Protein 4K8Y (pdb70)

Structure (mmCIF, N/CA/C/O backbone):
data_4K8Y
#
_entry.id   4K8Y
#
_cell.length_a   31.927
_cell.length_b   75.747
_cell.length_c   39.743
_cell.angle_alpha   90.00
_cell.angle_beta   95.73
_cell.angle_gamma   90.00
#
_symmetry.space_group_name_H-M   'P 1 21 1'
#
loop_
_entity.id
_entity.type
_entity.pdbx_description
1 polymer Kallikrein-4
2 polymer 'Trypsin inhibitor 1'
3 water water
#
loop_
_atom_site.group_PDB
_atom_site.id
_atom_site.type_symbol
_atom_site.label_atom_id
_atom_site.label_alt_id
_atom_site.label_comp_id
_atom_site.label_asym_id
_atom_site.label_entity_id
_atom_site.label_seq_id
_atom_site.pdbx_PDB_ins_code
_atom_site.Cartn_x
_atom_site.Cartn_y
_atom_site.Cartn_z
_atom_site.occupancy
_atom_site.B_iso_or_equiv
_atom_site.auth_seq_id
_atom_site.auth_comp_id
_atom_site.auth_asym_id
_atom_site.auth_atom_id
_atom_site.pdbx_PDB_model_num
ATOM 1 N N . ILE A 1 1 ? 9.343 -14.409 0.432 1.00 5.45 16 ILE A N 1
ATOM 2 C CA . ILE A 1 1 ? 8.108 -15.178 0.338 1.00 6.40 16 ILE A CA 1
ATOM 3 C C . ILE A 1 1 ? 7.712 -15.327 -1.125 1.00 6.69 16 ILE A C 1
ATOM 4 O O . ILE A 1 1 ? 7.485 -14.325 -1.809 1.00 7.10 16 ILE A O 1
ATOM 9 N N . ILE A 1 2 ? 7.666 -16.576 -1.591 1.00 6.59 17 ILE A N 1
ATOM 10 C CA . ILE A 1 2 ? 7.327 -16.921 -2.963 1.00 7.17 17 ILE A CA 1
ATOM 11 C C . ILE A 1 2 ? 5.820 -17.115 -3.106 1.00 7.67 17 ILE A C 1
ATOM 12 O O . ILE A 1 2 ? 5.228 -17.953 -2.420 1.00 7.75 17 ILE A O 1
ATOM 17 N N . ASN A 1 3 ? 5.222 -16.357 -4.022 1.00 7.94 18 ASN A N 1
ATOM 18 C CA . ASN A 1 3 ? 3.801 -16.463 -4.357 1.00 8.21 18 ASN A CA 1
ATOM 19 C C . ASN A 1 3 ? 2.853 -16.131 -3.217 1.00 8.89 18 ASN A C 1
ATOM 20 O O . ASN A 1 3 ? 1.766 -16.695 -3.104 1.00 10.02 18 ASN A O 1
ATOM 25 N N . GLY A 1 4 ? 3.269 -15.176 -2.395 1.00 8.85 19 GLY A N 1
ATOM 26 C CA . GLY A 1 4 ? 2.388 -14.611 -1.398 1.00 8.72 19 GLY A CA 1
ATOM 27 C C . GLY A 1 4 ? 1.841 -13.272 -1.852 1.00 9.08 19 GLY A C 1
ATOM 28 O O . GLY A 1 4 ? 1.781 -12.974 -3.050 1.00 9.40 19 GLY A O 1
ATOM 29 N N A GLU A 1 5 ? 1.418 -12.471 -0.879 0.43 8.87 20 GLU A N 1
ATOM 30 N N B GLU A 1 5 ? 1.444 -12.454 -0.886 0.57 8.37 20 GLU A N 1
ATOM 31 C CA A GLU A 1 5 ? 0.867 -11.143 -1.120 0.43 9.26 20 GLU A CA 1
ATOM 32 C CA B GLU A 1 5 ? 0.940 -11.118 -1.164 0.57 9.27 20 GLU A CA 1
ATOM 33 C C A GLU A 1 5 ? 1.316 -10.243 0.024 0.43 9.09 20 GLU A C 1
ATOM 34 C C B GLU A 1 5 ? 1.244 -10.252 0.046 0.57 8.60 20 GLU A C 1
ATOM 35 O O A GLU A 1 5 ? 1.886 -10.719 1.006 0.43 8.88 20 GLU A O 1
ATOM 36 O O B GLU A 1 5 ? 1.641 -10.764 1.097 0.57 6.88 20 GLU A O 1
ATOM 47 N N . ASP A 1 6 ? 1.061 -8.945 -0.096 1.00 9.12 21 ASP A N 1
ATOM 48 C CA . ASP A 1 6 ? 1.283 -8.033 1.017 1.00 9.28 21 ASP A CA 1
ATOM 49 C C . ASP A 1 6 ? 0.477 -8.506 2.220 1.00 9.21 21 ASP A C 1
ATOM 50 O O . ASP A 1 6 ? -0.714 -8.778 2.098 1.00 9.95 21 ASP A O 1
ATOM 55 N N . CYS A 1 7 ? 1.113 -8.594 3.382 1.00 8.82 22 CYS A N 1
ATOM 56 C CA . CYS A 1 7 ? 0.356 -8.779 4.611 1.00 8.44 22 CYS A CA 1
ATOM 57 C C . CYS A 1 7 ? -0.511 -7.555 4.839 1.00 8.49 22 CYS A C 1
ATOM 58 O O . CYS A 1 7 ? -0.115 -6.448 4.489 1.00 9.48 22 CYS A O 1
ATOM 61 N N . SER A 1 8 ? -1.676 -7.743 5.451 1.00 9.14 23 SER A N 1
ATOM 62 C CA . SER A 1 8 ? -2.431 -6.610 5.970 1.00 9.53 23 SER A CA 1
ATOM 63 C C . SER A 1 8 ? -1.506 -5.874 6.934 1.00 9.18 23 SER A C 1
ATOM 64 O O . SER A 1 8 ? -0.888 -6.501 7.781 1.00 9.08 23 SER A O 1
ATOM 67 N N . PRO A 1 9 ? -1.377 -4.546 6.793 1.00 9.26 24 PRO A N 1
ATOM 68 C CA . PRO A 1 9 ? -0.382 -3.830 7.603 1.00 9.48 24 PRO A CA 1
ATOM 69 C C . PRO A 1 9 ? -0.559 -4.047 9.102 1.00 9.48 24 PRO A C 1
ATOM 70 O O . PRO A 1 9 ? -1.666 -3.907 9.625 1.00 10.11 24 PRO A O 1
ATOM 74 N N . HIS A 1 10 ? 0.538 -4.409 9.764 1.00 9.45 25 HIS A N 1
ATOM 75 C CA . HIS A 1 10 ? 0.567 -4.607 11.209 1.00 9.38 25 HIS A CA 1
ATOM 76 C C . HIS A 1 10 ? -0.289 -5.783 11.707 1.00 9.03 25 HIS A C 1
ATOM 77 O O . HIS A 1 10 ? -0.564 -5.890 12.903 1.00 10.39 25 HIS A O 1
ATOM 84 N N . SER A 1 11 ? -0.657 -6.689 10.799 1.00 8.97 26 SER A N 1
ATOM 85 C CA . SER A 1 11 ? -1.409 -7.893 11.177 1.00 9.55 26 SER A CA 1
ATOM 86 C C . SER A 1 11 ? -0.527 -8.985 11.787 1.00 7.95 26 SER A C 1
ATOM 87 O O . SER A 1 11 ? -1.040 -9.932 12.390 1.00 9.17 26 SER A O 1
ATOM 90 N N . GLN A 1 12 ? 0.790 -8.847 11.633 1.00 7.45 27 GLN A N 1
ATOM 91 C CA . GLN A 1 12 ? 1.758 -9.790 12.205 1.00 6.55 27 GLN A CA 1
ATOM 92 C C . GLN A 1 12 ? 2.712 -9.017 13.138 1.00 6.13 27 GLN A C 1
ATOM 93 O O . GLN A 1 12 ? 3.907 -8.894 12.859 1.00 6.01 27 GLN A O 1
ATOM 99 N N . PRO A 1 13 ? 2.184 -8.489 14.260 1.00 6.22 28 PRO A N 1
ATOM 100 C CA . PRO A 1 13 ? 2.925 -7.499 15.052 1.00 5.98 28 PRO A CA 1
ATOM 101 C C . PRO A 1 13 ? 4.105 -8.063 15.853 1.00 5.34 28 PRO A C 1
ATOM 102 O O . PRO A 1 13 ? 4.845 -7.283 16.463 1.00 5.81 28 PRO A O 1
ATOM 106 N N . TRP A 1 14 ? 4.275 -9.382 15.825 1.00 5.05 29 TRP A N 1
ATOM 107 C CA . TRP A 1 14 ? 5.448 -10.047 16.390 1.00 5.48 29 TRP A CA 1
ATOM 108 C C . TRP A 1 14 ? 6.624 -10.082 15.408 1.00 5.08 29 TRP A C 1
ATOM 109 O O . TRP A 1 14 ? 7.722 -10.471 15.788 1.00 5.50 29 TRP A O 1
ATOM 120 N N . GLN A 1 15 ? 6.415 -9.702 14.147 1.00 5.10 30 GLN A N 1
ATOM 121 C CA . GLN A 1 15 ? 7.487 -9.820 13.168 1.00 4.92 30 GLN A CA 1
ATOM 122 C C . GLN A 1 15 ? 8.651 -8.895 13.530 1.00 4.70 30 GLN A C 1
ATOM 123 O O . GLN A 1 15 ? 8.435 -7.707 13.796 1.00 5.50 30 GLN A O 1
ATOM 129 N N . ALA A 1 16 ? 9.877 -9.421 13.517 1.00 5.27 31 ALA A N 1
ATOM 130 C CA . ALA A 1 16 ? 11.080 -8.625 13.770 1.00 5.27 31 ALA A CA 1
ATOM 131 C C . ALA A 1 16 ? 12.003 -8.697 12.552 1.00 5.95 31 ALA A C 1
ATOM 132 O O . ALA A 1 16 ? 12.223 -9.775 12.008 1.00 7.24 31 ALA A O 1
ATOM 134 N N . ALA A 1 17 ? 12.529 -7.557 12.116 1.00 5.93 32 ALA A N 1
ATOM 135 C CA . ALA A 1 17 ? 13.546 -7.516 11.065 1.00 6.67 32 ALA A CA 1
ATOM 136 C C . ALA A 1 17 ? 14.927 -7.513 11.706 1.00 6.89 32 ALA A C 1
ATOM 137 O O . ALA A 1 17 ? 15.184 -6.699 12.592 1.00 8.72 32 ALA A O 1
ATOM 139 N N . LEU A 1 18 ? 15.803 -8.415 11.274 1.00 6.64 33 LEU A N 1
ATOM 140 C CA . LEU A 1 18 ? 17.189 -8.421 11.729 1.00 7.28 33 LEU A CA 1
ATOM 141 C C . LEU A 1 18 ? 18.009 -7.748 10.649 1.00 8.97 33 LEU A C 1
ATOM 142 O O . LEU A 1 18 ? 18.125 -8.261 9.540 1.00 8.30 33 LEU A O 1
ATOM 147 N N A VAL A 1 19 ? 18.579 -6.598 10.998 0.40 10.64 34 VAL A N 1
ATOM 148 N N B VAL A 1 19 ? 18.554 -6.578 10.958 0.60 10.25 34 VAL A N 1
ATOM 149 C CA A VAL A 1 19 ? 19.228 -5.715 10.042 0.40 12.43 34 VAL A CA 1
ATOM 150 C CA B VAL A 1 19 ? 19.348 -5.847 9.984 0.60 11.57 34 VAL A CA 1
ATOM 151 C C A VAL A 1 19 ? 20.590 -5.271 10.563 0.40 14.88 34 VAL A C 1
ATOM 152 C C B VAL A 1 19 ? 20.734 -5.565 10.543 0.60 12.03 34 VAL A C 1
ATOM 153 O O A VAL A 1 19 ? 20.694 -4.751 11.672 0.40 16.87 34 VAL A O 1
ATOM 154 O O B VAL A 1 19 ? 20.935 -5.495 11.754 0.60 11.84 34 VAL A O 1
ATOM 161 N N A MET A 1 20 ? 21.635 -5.485 9.771 0.40 15.68 35 MET A N 1
ATOM 162 N N B MET A 1 20 ? 21.703 -5.442 9.654 0.60 13.65 35 MET A N 1
ATOM 163 C CA A MET A 1 20 ? 22.944 -4.925 10.095 0.40 16.16 35 MET A CA 1
ATOM 164 C CA B MET A 1 20 ? 23.001 -4.939 10.060 0.60 15.52 35 MET A CA 1
ATOM 165 C C A MET A 1 20 ? 23.455 -4.098 8.923 0.40 14.90 35 MET A C 1
ATOM 166 C C B MET A 1 20 ? 23.591 -4.163 8.906 0.60 17.05 35 MET A C 1
ATOM 167 O O A MET A 1 20 ? 23.194 -4.429 7.766 0.40 11.95 35 MET A O 1
ATOM 168 O O B MET A 1 20 ? 23.497 -4.575 7.748 0.60 17.78 35 MET A O 1
ATOM 177 N N . GLU A 1 21 ? 24.160 -3.012 9.236 1.00 17.19 36 GLU A N 1
ATOM 178 C CA . GLU A 1 21 ? 24.630 -2.067 8.231 1.00 18.26 36 GLU A CA 1
ATOM 179 C C . GLU A 1 21 ? 23.487 -1.719 7.275 1.00 18.71 36 GLU A C 1
ATOM 180 O O . GLU A 1 21 ? 23.666 -1.682 6.060 1.00 19.92 36 GLU A O 1
ATOM 186 N N . ASN A 1 22 ? 22.302 -1.529 7.853 1.00 18.90 37 ASN A N 1
ATOM 187 C CA . ASN A 1 22 ? 21.109 -1.094 7.127 1.00 19.21 37 ASN A CA 1
ATOM 188 C C . ASN A 1 22 ? 20.537 -2.077 6.099 1.00 18.74 37 ASN A C 1
ATOM 189 O O . ASN A 1 22 ? 19.781 -1.674 5.215 1.00 20.39 37 ASN A O 1
ATOM 191 N N . GLU A 1 23 ? 20.881 -3.356 6.215 0.98 15.36 38 GLU A N 1
ATOM 192 C CA . GLU A 1 23 ? 20.363 -4.366 5.294 0.98 15.16 38 GLU A CA 1
ATOM 193 C C . GLU A 1 23 ? 19.842 -5.593 6.022 0.98 12.78 38 GLU A C 1
ATOM 194 O O . GLU A 1 23 ? 20.505 -6.133 6.904 0.98 13.34 38 GLU A O 1
ATOM 200 N N . LEU A 1 24 ? 18.648 -6.030 5.640 1.00 12.79 40 LEU A N 1
ATOM 201 C CA . LEU A 1 24 ? 18.053 -7.207 6.245 1.00 12.33 40 LEU A CA 1
ATOM 202 C C . LEU A 1 24 ? 18.833 -8.469 5.888 1.00 11.11 40 LEU A C 1
ATOM 203 O O . LEU A 1 24 ? 19.250 -8.660 4.741 1.00 10.73 40 LEU A O 1
ATOM 208 N N . PHE A 1 25 ? 19.038 -9.326 6.883 1.00 9.04 41 PHE A N 1
ATOM 209 C CA . PHE A 1 25 ? 19.647 -10.630 6.634 1.00 8.11 41 PHE A CA 1
ATOM 210 C C . PHE A 1 25 ? 18.791 -11.801 7.128 1.00 6.66 41 PHE A C 1
ATOM 211 O O . PHE A 1 25 ? 18.980 -12.931 6.682 1.00 7.44 41 PHE A O 1
ATOM 219 N N . CYS A 1 26 ? 17.855 -11.526 8.037 1.00 6.07 42 CYS A N 1
ATOM 220 C CA . CYS A 1 26 ? 16.944 -12.525 8.596 1.00 5.88 42 CYS A CA 1
ATOM 221 C C . CYS A 1 26 ? 15.772 -11.783 9.229 1.00 5.37 42 CYS A C 1
ATOM 222 O O . CYS A 1 26 ? 15.791 -10.556 9.363 1.00 6.45 42 CYS A O 1
ATOM 225 N N . SER A 1 27 ? 14.759 -12.540 9.635 1.00 5.12 43 SER A N 1
ATOM 226 C CA . SER A 1 27 ? 13.758 -12.036 10.561 1.00 4.92 43 SER A CA 1
ATOM 227 C C . SER A 1 27 ? 13.865 -12.760 11.894 1.00 4.93 43 SER A C 1
ATOM 228 O O . SER A 1 27 ? 14.692 -13.661 12.067 1.00 5.56 43 SER A O 1
ATOM 231 N N . GLY A 1 28 ? 13.014 -12.342 12.819 1.00 5.22 44 GLY A N 1
ATOM 232 C CA . GLY A 1 28 ? 12.816 -13.023 14.078 1.00 4.83 44 GLY A CA 1
ATOM 233 C C . GLY A 1 28 ? 11.371 -12.809 14.492 1.00 4.48 44 GLY A C 1
ATOM 234 O O . GLY A 1 28 ? 10.572 -12.208 13.744 1.00 5.32 44 GLY A O 1
ATOM 235 N N . VAL A 1 29 ? 11.046 -13.298 15.682 1.00 4.42 45 VAL A N 1
ATOM 236 C CA . VAL A 1 29 ? 9.682 -13.269 16.180 1.00 4.81 45 VAL A CA 1
ATOM 237 C C . VAL A 1 29 ? 9.695 -12.839 17.644 1.00 5.18 45 VAL A C 1
ATOM 238 O O . VAL A 1 29 ? 10.348 -13.465 18.479 1.00 5.19 45 VAL A O 1
ATOM 242 N N . LEU A 1 30 ? 8.984 -11.761 17.957 1.00 4.52 46 LEU A N 1
ATOM 243 C CA . LEU A 1 30 ? 8.872 -11.305 19.342 1.00 5.14 46 LEU A CA 1
ATOM 244 C C . LEU A 1 30 ? 8.041 -12.312 20.118 1.00 5.06 46 LEU A C 1
ATOM 245 O O . LEU A 1 30 ? 6.864 -12.514 19.816 1.00 5.65 46 LEU A O 1
ATOM 250 N N . VAL A 1 31 ? 8.647 -12.943 21.124 1.00 5.35 47 VAL A N 1
ATOM 251 C CA . VAL A 1 31 ? 7.929 -13.924 21.941 1.00 6.34 47 VAL A CA 1
ATOM 252 C C . VAL A 1 31 ? 7.707 -13.454 23.385 1.00 5.95 47 VAL A C 1
ATOM 253 O O . VAL A 1 31 ? 6.842 -13.971 24.077 1.00 6.77 47 VAL A O 1
ATOM 257 N N . HIS A 1 32 ? 8.485 -12.477 23.841 1.00 6.33 48 HIS A N 1
ATOM 258 C CA . HIS A 1 32 ? 8.205 -11.766 25.093 1.00 6.76 48 HIS A CA 1
ATOM 259 C C . HIS A 1 32 ? 8.725 -10.346 24.897 1.00 6.75 48 HIS A C 1
ATOM 260 O O . HIS A 1 32 ? 9.472 -10.094 23.950 1.00 6.25 48 HIS A O 1
ATOM 267 N N . PRO A 1 33 ? 8.339 -9.407 25.777 1.00 6.71 49 PRO A N 1
ATOM 268 C CA . PRO A 1 33 ? 8.767 -8.020 25.527 1.00 7.20 49 PRO A CA 1
ATOM 269 C C . PRO A 1 33 ? 10.277 -7.793 25.359 1.00 6.65 49 PRO A C 1
ATOM 270 O O . PRO A 1 33 ? 10.650 -6.859 24.647 1.00 6.89 49 PRO A O 1
ATOM 274 N N . GLN A 1 34 ? 11.123 -8.626 25.959 1.00 6.01 50 GLN A N 1
ATOM 275 C CA . GLN A 1 34 ? 12.562 -8.434 25.826 1.00 6.09 50 GLN A CA 1
ATOM 276 C C . GLN A 1 34 ? 13.243 -9.518 24.981 1.00 5.59 50 GLN A C 1
ATOM 277 O O . GLN A 1 34 ? 14.471 -9.588 24.940 1.00 6.75 50 GLN A O 1
ATOM 283 N N . TRP A 1 35 ? 12.449 -10.344 24.294 1.00 5.81 51 TRP A N 1
ATOM 284 C CA . TRP A 1 35 ? 12.980 -11.565 23.688 1.00 6.16 51 TRP A CA 1
ATOM 285 C C . TRP A 1 35 ? 12.474 -11.816 22.281 1.00 5.94 51 TRP A C 1
ATOM 286 O O . TRP A 1 35 ? 11.275 -11.926 22.059 1.00 5.74 51 TRP A O 1
ATOM 297 N N . VAL A 1 36 ? 13.418 -11.915 21.351 1.00 6.52 52 VAL A N 1
ATOM 298 C CA . VAL A 1 36 ? 13.134 -12.220 19.958 1.00 6.61 52 VAL A CA 1
ATOM 299 C C . VAL A 1 36 ? 13.732 -13.581 19.616 1.00 5.82 52 VAL A C 1
ATOM 300 O O . VAL A 1 36 ? 14.930 -13.812 19.774 1.00 7.16 52 VAL A O 1
ATOM 304 N N . LEU A 1 37 ? 12.872 -14.480 19.163 1.00 5.47 53 LEU A N 1
ATOM 305 C CA . LEU A 1 37 ? 13.289 -15.793 18.711 1.00 5.85 53 LEU A CA 1
ATOM 306 C C . LEU A 1 37 ? 13.693 -15.696 17.248 1.00 5.85 53 LEU A C 1
ATOM 307 O O . LEU A 1 37 ? 13.028 -15.022 16.464 1.00 7.83 53 LEU A O 1
ATOM 312 N N . SER A 1 38 ? 14.783 -16.354 16.869 1.00 5.85 54 SER A N 1
ATOM 313 C CA . SER A 1 38 ? 15.166 -16.427 15.463 1.00 5.59 54 SER A CA 1
ATOM 314 C C . SER A 1 38 ? 15.878 -17.746 15.213 1.00 5.35 54 SER A C 1
ATOM 315 O O . SER A 1 38 ? 16.086 -18.537 16.127 1.00 5.50 54 SER A O 1
ATOM 318 N N . ALA A 1 39 ? 16.251 -17.994 13.969 1.00 5.27 55 ALA A N 1
ATOM 319 C CA . ALA A 1 39 ? 17.043 -19.180 13.664 1.00 5.49 55 ALA A CA 1
ATOM 320 C C . ALA A 1 39 ? 18.460 -18.990 14.198 1.00 5.10 55 ALA A C 1
ATOM 321 O O . ALA A 1 39 ? 19.008 -17.892 14.111 1.00 5.75 55 ALA A O 1
ATOM 323 N N . ALA A 1 40 ? 19.052 -20.049 14.750 1.00 5.43 56 ALA A N 1
ATOM 324 C CA . ALA A 1 40 ? 20.447 -19.974 15.191 1.00 5.93 56 ALA A CA 1
ATOM 325 C C . ALA A 1 40 ? 21.416 -19.642 14.060 1.00 6.07 56 ALA A C 1
ATOM 326 O O . ALA A 1 40 ? 22.468 -19.039 14.300 1.00 6.34 56 ALA A O 1
ATOM 328 N N . HIS A 1 41 ? 21.078 -20.027 12.830 1.00 5.54 57 HIS A N 1
ATOM 329 C CA . HIS A 1 41 ? 21.964 -19.700 11.716 1.00 6.14 57 HIS A CA 1
ATOM 330 C C . HIS A 1 41 ? 21.982 -18.203 11.384 1.00 6.72 57 HIS A C 1
ATOM 331 O O . HIS A 1 41 ? 22.814 -17.757 10.591 1.00 7.57 57 HIS A O 1
ATOM 338 N N . CYS A 1 42 ? 21.080 -17.438 12.007 1.00 6.18 58 CYS A N 1
ATOM 339 C CA . CYS A 1 42 ? 21.062 -15.987 11.882 1.00 6.60 58 CYS A CA 1
ATOM 340 C C . CYS A 1 42 ? 21.923 -15.291 12.943 1.00 6.73 58 CYS A C 1
ATOM 341 O O . CYS A 1 42 ? 21.936 -14.061 13.018 1.00 7.45 58 CYS A O 1
ATOM 344 N N . PHE A 1 43 ? 22.632 -16.070 13.757 1.00 7.29 59 PHE A N 1
ATOM 345 C CA . PHE A 1 43 ? 23.469 -15.522 14.824 1.00 8.16 59 PHE A CA 1
ATOM 346 C C . PHE A 1 43 ? 24.464 -14.489 14.305 1.00 8.44 59 PHE A C 1
ATOM 347 O O . PHE A 1 43 ? 25.118 -14.706 13.284 1.00 9.03 59 PHE A O 1
ATOM 355 N N . GLN A 1 44 ? 24.563 -13.364 15.009 1.00 8.54 60 GLN A N 1
ATOM 356 C CA . GLN A 1 44 ? 25.613 -12.381 14.777 1.00 9.65 60 GLN A CA 1
ATOM 357 C C . GLN A 1 44 ? 26.066 -11.878 16.144 1.00 10.32 60 GLN A C 1
ATOM 358 O O . GLN A 1 44 ? 25.388 -12.097 17.147 1.00 10.84 60 GLN A O 1
ATOM 364 N N . ASN A 1 45 ? 27.204 -11.197 16.189 1.00 11.03 61 ASN A N 1
ATOM 365 C CA A ASN A 1 45 ? 27.756 -10.625 17.419 0.45 12.75 61 ASN A CA 1
ATOM 366 C CA B ASN A 1 45 ? 27.685 -10.722 17.479 0.55 12.39 61 ASN A CA 1
ATOM 367 C C . ASN A 1 45 ? 26.823 -9.609 18.070 1.00 12.47 61 ASN A C 1
ATOM 368 O O . ASN A 1 45 ? 26.776 -9.463 19.289 1.00 12.92 61 ASN A O 1
ATOM 377 N N . SER A 1 46 ? 26.112 -8.868 17.226 1.00 13.18 62 SER A N 1
ATOM 378 C CA . SER A 1 46 ? 25.155 -7.879 17.705 1.00 12.41 62 SER A CA 1
ATOM 379 C C . SER A 1 46 ? 24.084 -7.659 16.648 1.00 12.89 62 SER A C 1
ATOM 380 O O . SER A 1 46 ? 24.256 -8.061 15.493 1.00 14.72 62 SER A O 1
ATOM 383 N N . TYR A 1 47 ? 22.984 -7.024 17.050 1.00 12.78 63 TYR A N 1
ATOM 384 C CA . TYR A 1 47 ? 21.834 -6.836 16.172 1.00 12.06 63 TYR A CA 1
ATOM 385 C C . TYR A 1 47 ? 21.218 -5.452 16.286 1.00 11.14 63 TYR A C 1
ATOM 386 O O . TYR A 1 47 ? 21.289 -4.806 17.329 1.00 10.53 63 TYR A O 1
ATOM 395 N N . THR A 1 48 ? 20.597 -5.025 15.194 1.00 10.85 64 THR A N 1
ATOM 396 C CA . THR A 1 48 ? 19.654 -3.926 15.204 1.00 10.93 64 THR A CA 1
ATOM 397 C C . THR A 1 48 ? 18.346 -4.541 14.737 1.00 10.06 64 THR A C 1
ATOM 398 O O . THR A 1 48 ? 18.274 -5.123 13.655 1.00 12.16 64 THR A O 1
ATOM 402 N N . ILE A 1 49 ? 17.324 -4.449 15.578 1.00 9.58 65 ILE A N 1
ATOM 403 C CA . ILE A 1 49 ? 16.080 -5.164 15.348 1.00 10.41 65 ILE A CA 1
ATOM 404 C C . ILE A 1 49 ? 14.941 -4.200 15.108 1.00 9.09 65 ILE A C 1
ATOM 405 O O . ILE A 1 49 ? 14.688 -3.301 15.916 1.00 9.77 65 ILE A O 1
ATOM 410 N N . GLY A 1 50 ? 14.268 -4.378 13.977 1.00 8.92 66 GLY A N 1
ATOM 411 C CA . GLY A 1 50 ? 13.150 -3.529 13.617 1.00 8.01 66 GLY A CA 1
ATOM 412 C C . GLY A 1 50 ? 11.823 -4.158 13.977 1.00 7.05 66 GLY A C 1
ATOM 413 O O . GLY A 1 50 ? 11.491 -5.229 13.463 1.00 6.77 66 GLY A O 1
ATOM 414 N N . LEU A 1 51 ? 11.072 -3.490 14.853 1.00 6.61 67 LEU A N 1
ATOM 415 C CA . LEU A 1 51 ? 9.760 -3.947 15.302 1.00 6.13 67 LEU A CA 1
ATOM 416 C C . LEU A 1 51 ? 8.681 -2.949 14.883 1.00 6.32 67 LEU A C 1
ATOM 417 O O . LEU A 1 51 ? 8.935 -1.749 14.797 1.00 7.09 67 LEU A O 1
ATOM 422 N N . GLY A 1 52 ? 7.483 -3.458 14.618 1.00 5.86 69 GLY A N 1
ATOM 423 C CA . GLY A 1 52 ? 6.365 -2.625 14.214 1.00 6.50 69 GLY A CA 1
ATOM 424 C C . GLY A 1 52 ? 6.418 -2.173 12.763 1.00 7.55 69 GLY A C 1
ATOM 425 O O . GLY A 1 52 ? 5.746 -1.222 12.373 1.00 7.50 69 GLY A O 1
ATOM 426 N N . LEU A 1 53 ? 7.214 -2.863 11.956 1.00 6.57 70 LEU A N 1
ATOM 427 C CA . LEU A 1 53 ? 7.419 -2.462 10.569 1.00 7.50 70 LEU A CA 1
ATOM 428 C C . LEU A 1 53 ? 6.367 -3.018 9.617 1.00 6.86 70 LEU A C 1
ATOM 429 O O . LEU A 1 53 ? 5.629 -3.944 9.939 1.00 7.73 70 LEU A O 1
ATOM 434 N N . HIS A 1 54 ? 6.316 -2.418 8.433 1.00 8.74 71 HIS A N 1
ATOM 435 C CA . HIS A 1 54 ? 5.572 -2.962 7.316 1.00 8.14 71 HIS A CA 1
ATOM 436 C C . HIS A 1 54 ? 6.530 -2.870 6.129 1.00 7.74 71 HIS A C 1
ATOM 437 O O . HIS A 1 54 ? 6.973 -3.897 5.629 1.00 7.68 71 HIS A O 1
ATOM 444 N N . SER A 1 55 ? 6.874 -1.653 5.708 1.00 9.27 72 SER A N 1
ATOM 445 C CA A SER A 1 55 ? 8.100 -1.447 4.949 0.77 10.43 72 SER A CA 1
ATOM 446 C CA B SER A 1 55 ? 8.100 -1.440 4.954 0.23 11.01 72 SER A CA 1
ATOM 447 C C . SER A 1 55 ? 9.262 -1.558 5.942 1.00 10.54 72 SER A C 1
ATOM 448 O O . SER A 1 55 ? 9.051 -1.511 7.158 1.00 9.86 72 SER A O 1
ATOM 453 N N . LEU A 1 56 ? 10.486 -1.709 5.431 1.00 11.76 73 LEU A N 1
ATOM 454 C CA . LEU A 1 56 ? 11.671 -1.868 6.286 1.00 12.90 73 LEU A CA 1
ATOM 455 C C . LEU A 1 56 ? 12.272 -0.557 6.774 1.00 13.40 73 LEU A C 1
ATOM 456 O O . LEU A 1 56 ? 13.216 -0.549 7.570 1.00 16.63 73 LEU A O 1
ATOM 461 N N . GLU A 1 57 ? 11.724 0.552 6.302 1.00 12.16 74 GLU A N 1
ATOM 462 C CA . GLU A 1 57 ? 12.264 1.855 6.657 1.00 14.14 74 GLU A CA 1
ATOM 463 C C . GLU A 1 57 ? 11.538 2.429 7.863 1.00 13.38 74 GLU A C 1
ATOM 464 O O . GLU A 1 57 ? 10.415 2.921 7.754 1.00 12.47 74 GLU A O 1
ATOM 470 N N . ALA A 1 58 A 12.182 2.325 9.019 1.00 13.68 74 ALA A N 1
ATOM 471 C CA . ALA A 1 58 A 11.571 2.707 10.282 1.00 14.54 74 ALA A CA 1
ATOM 472 C C . ALA A 1 58 A 11.089 4.155 10.291 1.00 13.25 74 ALA A C 1
ATOM 473 O O . ALA A 1 58 A 10.054 4.460 10.887 1.00 11.68 74 ALA A O 1
ATOM 475 N N . ASP A 1 59 ? 11.823 5.038 9.616 1.00 14.70 75 ASP A N 1
ATOM 476 C CA . ASP A 1 59 ? 11.471 6.455 9.586 1.00 15.63 75 ASP A CA 1
ATOM 477 C C . ASP A 1 59 ? 10.199 6.718 8.777 1.00 15.44 75 ASP A C 1
ATOM 478 O O . ASP A 1 59 ? 9.696 7.838 8.757 1.00 18.16 75 ASP A O 1
ATOM 483 N N . GLN A 1 60 ? 9.687 5.678 8.118 1.00 14.76 76 GLN A N 1
ATOM 484 C CA . GLN A 1 60 ? 8.433 5.752 7.369 1.00 13.65 76 GLN A CA 1
ATOM 485 C C . GLN A 1 60 ? 7.302 4.978 8.054 1.00 12.83 76 GLN A C 1
ATOM 486 O O . GLN A 1 60 ? 6.201 4.860 7.512 1.00 14.98 76 GLN A O 1
ATOM 492 N N . GLU A 1 61 ? 7.569 4.453 9.245 1.00 10.77 77 GLU A N 1
ATOM 493 C CA . GLU A 1 61 ? 6.612 3.577 9.924 1.00 11.03 77 GLU A CA 1
ATOM 494 C C . GLU A 1 61 ? 6.288 4.055 11.335 1.00 11.37 77 GLU A C 1
ATOM 495 O O . GLU A 1 61 ? 7.000 3.732 12.286 1.00 10.43 77 GLU A O 1
ATOM 501 N N . PRO A 1 62 ? 5.203 4.827 11.479 1.00 12.00 78 PRO A N 1
ATOM 502 C CA . PRO A 1 62 ? 4.779 5.266 12.809 1.00 12.50 78 PRO A CA 1
ATOM 503 C C . PRO A 1 62 ? 4.581 4.076 13.746 1.00 11.74 78 PRO A C 1
ATOM 504 O O . PRO A 1 62 ? 4.062 3.030 13.338 1.00 12.47 78 PRO A O 1
ATOM 508 N N . GLY A 1 63 ? 5.019 4.236 14.989 1.00 11.16 79 GLY A N 1
ATOM 509 C CA . GLY A 1 63 ? 4.909 3.182 15.977 1.00 10.12 79 GLY A CA 1
ATOM 510 C C . GLY A 1 63 ? 6.044 2.178 15.945 1.00 8.98 79 GLY A C 1
ATOM 511 O O . GLY A 1 63 ? 6.144 1.333 16.833 1.00 10.21 79 GLY A O 1
ATOM 512 N N . SER A 1 64 ? 6.906 2.257 14.938 1.00 9.16 80 SER A N 1
ATOM 513 C CA . SER A 1 64 ? 8.003 1.299 14.861 1.00 8.93 80 SER A CA 1
ATOM 514 C C . SER A 1 64 ? 9.139 1.626 15.830 1.00 9.50 80 SER A C 1
ATOM 515 O O . SER A 1 64 ? 9.260 2.758 16.311 1.00 10.69 80 SER A O 1
ATOM 518 N N . GLN A 1 65 ? 9.960 0.614 16.105 1.00 10.49 81 GLN A N 1
ATOM 519 C CA . GLN A 1 65 ? 11.163 0.751 16.919 1.00 12.28 81 GLN A CA 1
ATOM 520 C C . GLN A 1 65 ? 12.354 0.009 16.317 1.00 12.77 81 GLN A C 1
ATOM 521 O O . GLN A 1 65 ? 12.213 -1.110 15.830 1.00 14.59 81 GLN A O 1
ATOM 527 N N A MET A 1 66 ? 13.523 0.641 16.345 0.52 12.35 82 MET A N 1
ATOM 528 N N B MET A 1 66 ? 13.518 0.648 16.354 0.48 14.12 82 MET A N 1
ATOM 529 C CA A MET A 1 66 ? 14.780 -0.017 15.996 0.52 11.30 82 MET A CA 1
ATOM 530 C CA B MET A 1 66 ? 14.777 0.000 16.011 0.48 14.98 82 MET A CA 1
ATOM 531 C C A MET A 1 66 ? 15.590 -0.207 17.272 0.52 11.69 82 MET A C 1
ATOM 532 C C B MET A 1 66 ? 15.535 -0.257 17.304 0.48 14.29 82 MET A C 1
ATOM 533 O O A MET A 1 66 ? 16.243 0.722 17.748 0.52 11.41 82 MET A O 1
ATOM 534 O O B MET A 1 66 ? 16.082 0.666 17.906 0.48 15.09 82 MET A O 1
ATOM 543 N N A VAL A 1 67 ? 15.529 -1.415 17.823 0.52 10.84 83 VAL A N 1
ATOM 544 N N B VAL A 1 67 ? 15.554 -1.515 17.727 0.48 12.37 83 VAL A N 1
ATOM 545 C CA A VAL A 1 67 ? 16.118 -1.719 19.121 0.52 11.47 83 VAL A CA 1
ATOM 546 C CA B VAL A 1 67 ? 16.073 -1.882 19.037 0.48 11.43 83 VAL A CA 1
ATOM 547 C C A VAL A 1 67 ? 17.453 -2.439 18.961 0.52 10.03 83 VAL A C 1
ATOM 548 C C B VAL A 1 67 ? 17.412 -2.603 18.932 0.48 10.88 83 VAL A C 1
ATOM 549 O O A VAL A 1 67 ? 17.602 -3.296 18.096 0.52 11.81 83 VAL A O 1
ATOM 550 O O B VAL A 1 67 ? 17.543 -3.584 18.204 0.48 12.46 83 VAL A O 1
ATOM 557 N N A GLU A 1 68 ? 18.428 -2.080 19.785 0.52 9.47 84 GLU A N 1
ATOM 558 N N B GLU A 1 68 ? 18.405 -2.119 19.666 0.48 9.45 84 GLU A N 1
ATOM 559 C CA A GLU A 1 68 ? 19.725 -2.737 19.752 0.52 9.85 84 GLU A CA 1
ATOM 560 C CA B GLU A 1 68 ? 19.708 -2.766 19.679 0.48 9.63 84 GLU A CA 1
ATOM 561 C C A GLU A 1 68 ? 19.704 -4.001 20.605 0.52 9.72 84 GLU A C 1
ATOM 562 C C B GLU A 1 68 ? 19.709 -3.991 20.588 0.48 9.54 84 GLU A C 1
ATOM 563 O O A GLU A 1 68 ? 18.955 -4.088 21.579 0.52 9.82 84 GLU A O 1
ATOM 564 O O B GLU A 1 68 ? 18.985 -4.041 21.584 0.48 9.45 84 GLU A O 1
ATOM 575 N N . ALA A 1 69 ? 20.523 -4.979 20.227 1.00 10.01 85 ALA A N 1
ATOM 576 C CA . ALA A 1 69 ? 20.694 -6.189 21.022 1.00 10.59 85 ALA A CA 1
ATOM 577 C C . ALA A 1 69 ? 22.113 -6.727 20.830 1.00 11.46 85 ALA A C 1
ATOM 578 O O . ALA A 1 69 ? 22.600 -6.823 19.706 1.00 14.04 85 ALA A O 1
ATOM 580 N N . SER A 1 70 ? 22.779 -7.077 21.925 1.00 13.68 86 SER A N 1
ATOM 581 C CA . SER A 1 70 ? 24.128 -7.626 21.837 1.00 16.38 86 SER A CA 1
ATOM 582 C C . SER A 1 70 ? 24.174 -9.093 22.262 1.00 13.63 86 SER A C 1
ATOM 583 O O . SER A 1 70 ? 25.046 -9.851 21.831 1.00 16.31 86 SER A O 1
ATOM 586 N N . LEU A 1 71 ? 23.224 -9.491 23.098 1.00 11.35 87 LEU A N 1
ATOM 587 C CA . LEU A 1 71 ? 23.251 -10.821 23.681 1.00 10.89 87 LEU A CA 1
ATOM 588 C C . LEU A 1 71 ? 22.286 -11.738 22.955 1.00 9.53 87 LEU A C 1
ATOM 589 O O . LEU A 1 71 ? 21.122 -11.403 22.790 1.00 10.89 87 LEU A O 1
ATOM 594 N N . SER A 1 72 ? 22.766 -12.893 22.517 1.00 9.46 88 SER A N 1
ATOM 595 C CA . SER A 1 72 ? 21.842 -13.920 22.068 1.00 10.24 88 SER A CA 1
ATOM 596 C C . SER A 1 72 ? 22.298 -15.279 22.561 1.00 8.65 88 SER A C 1
ATOM 597 O O . SER A 1 72 ? 23.484 -15.496 22.801 1.00 11.86 88 SER A O 1
ATOM 600 N N . VAL A 1 73 ? 21.330 -16.163 22.751 1.00 7.39 89 VAL A N 1
ATOM 601 C CA . VAL A 1 73 ? 21.558 -17.485 23.295 1.00 6.66 89 VAL A CA 1
ATOM 602 C C . VAL A 1 73 ? 21.166 -18.500 22.229 1.00 6.18 89 VAL A C 1
ATOM 603 O O . VAL A 1 73 ? 19.983 -18.748 21.990 1.00 6.54 89 VAL A O 1
ATOM 607 N N . ARG A 1 74 ? 22.170 -19.053 21.559 1.00 6.51 90 ARG A N 1
ATOM 608 C CA . ARG A 1 74 ? 21.946 -20.123 20.605 1.00 6.77 90 ARG A CA 1
ATOM 609 C C . ARG A 1 74 ? 21.537 -21.374 21.360 1.00 6.51 90 ARG A C 1
ATOM 610 O O . ARG A 1 74 ? 22.051 -21.641 22.445 1.00 7.16 90 ARG A O 1
ATOM 618 N N . HIS A 1 75 ? 20.640 -22.173 20.794 1.00 5.75 91 HIS A N 1
ATOM 619 C CA . HIS A 1 75 ? 20.399 -23.472 21.388 1.00 6.38 91 HIS A CA 1
ATOM 620 C C . HIS A 1 75 ? 21.737 -24.204 21.448 1.00 6.67 91 HIS A C 1
ATOM 621 O O . HIS A 1 75 ? 22.474 -24.221 20.462 1.00 7.07 91 HIS A O 1
ATOM 628 N N . PRO A 1 76 ? 22.076 -24.796 22.599 1.00 7.80 92 PRO A N 1
ATOM 629 C CA . PRO A 1 76 ? 23.425 -25.371 22.719 1.00 9.08 92 PRO A CA 1
ATOM 630 C C . PRO A 1 76 ? 23.708 -26.524 21.764 1.00 10.22 92 PRO A C 1
ATOM 631 O O . PRO A 1 76 ? 24.866 -26.853 21.513 1.00 13.05 92 PRO A O 1
ATOM 635 N N A GLU A 1 77 ? 22.638 -27.127 21.251 0.45 9.33 93 GLU A N 1
ATOM 636 N N B GLU A 1 77 ? 22.674 -27.140 21.218 0.55 8.73 93 GLU A N 1
ATOM 637 C CA A GLU A 1 77 ? 22.732 -28.272 20.352 0.45 10.02 93 GLU A CA 1
ATOM 638 C CA B GLU A 1 77 ? 22.918 -28.228 20.284 0.55 9.25 93 GLU A CA 1
ATOM 639 C C A GLU A 1 77 ? 22.582 -27.892 18.876 0.45 8.09 93 GLU A C 1
ATOM 640 C C B GLU A 1 77 ? 22.497 -27.887 18.870 0.55 8.67 93 GLU A C 1
ATOM 641 O O A GLU A 1 77 ? 22.538 -28.776 18.018 0.45 6.41 93 GLU A O 1
ATOM 642 O O B GLU A 1 77 ? 22.189 -28.769 18.061 0.55 10.08 93 GLU A O 1
ATOM 653 N N . TYR A 1 78 ? 22.496 -26.594 18.582 1.00 8.04 94 TYR A N 1
ATOM 654 C CA . TYR A 1 78 ? 22.374 -26.133 17.212 1.00 7.79 94 TYR A CA 1
ATOM 655 C C . TYR A 1 78 ? 23.462 -26.779 16.348 1.00 7.37 94 TYR A C 1
ATOM 656 O O . TYR A 1 78 ? 24.638 -26.767 16.707 1.00 8.18 94 TYR A O 1
ATOM 665 N N . ASN A 1 79 ? 23.052 -27.360 15.219 1.00 6.93 95 ASN A N 1
ATOM 666 C CA . ASN A 1 79 ? 23.973 -27.952 14.239 1.00 8.01 95 ASN A CA 1
ATOM 667 C C . ASN A 1 79 ? 24.685 -29.205 14.715 1.00 8.80 95 ASN A C 1
ATOM 668 O O . ASN A 1 79 ? 25.629 -29.674 14.080 1.00 9.12 95 ASN A O 1
ATOM 673 N N A ARG A 1 80 ? 24.252 -29.768 15.824 0.56 9.90 96 ARG A N 1
ATOM 674 N N B ARG A 1 80 ? 24.210 -29.729 15.845 0.44 10.80 96 ARG A N 1
ATOM 675 C CA A ARG A 1 80 ? 24.821 -31.029 16.237 0.56 10.52 96 ARG A CA 1
ATOM 676 C CA B ARG A 1 80 ? 24.655 -30.995 16.410 0.44 12.00 96 ARG A CA 1
ATOM 677 C C A ARG A 1 80 ? 23.629 -31.940 16.546 0.56 10.69 96 ARG A C 1
ATOM 678 C C B ARG A 1 80 ? 23.446 -31.895 16.561 0.44 11.68 96 ARG A C 1
ATOM 679 O O A ARG A 1 80 ? 23.195 -32.010 17.693 0.56 11.65 96 ARG A O 1
ATOM 680 O O B ARG A 1 80 ? 22.820 -31.914 17.621 0.44 14.50 96 ARG A O 1
ATOM 695 N N . PRO A 1 81 ? 23.094 -32.644 15.513 1.00 10.38 97 PRO A N 1
ATOM 696 C CA . PRO A 1 81 ? 23.658 -32.781 14.159 1.00 8.52 97 PRO A CA 1
ATOM 697 C C . PRO A 1 81 ? 23.290 -31.646 13.204 1.00 7.29 97 PRO A C 1
ATOM 698 O O . PRO A 1 81 ? 22.496 -30.759 13.529 1.00 6.99 97 PRO A O 1
ATOM 702 N N . LEU A 1 82 ? 23.876 -31.683 12.013 1.00 8.20 98 LEU A N 1
ATOM 703 C CA . LEU A 1 82 ? 23.779 -30.563 11.081 1.00 7.96 98 LEU A CA 1
ATOM 704 C C . LEU A 1 82 ? 22.347 -30.152 10.780 1.00 7.18 98 LEU A C 1
ATOM 705 O O . LEU A 1 82 ? 21.488 -30.987 10.471 1.00 8.09 98 LEU A O 1
ATOM 710 N N . LEU A 1 83 ? 22.135 -28.842 10.876 1.00 7.62 99 LEU A N 1
ATOM 711 C CA . LEU A 1 83 ? 20.858 -28.169 10.625 1.00 9.62 99 LEU A CA 1
ATOM 712 C C . LEU A 1 83 ? 19.799 -28.360 11.707 1.00 7.76 99 LEU A C 1
ATOM 713 O O . LEU A 1 83 ? 18.765 -27.699 11.673 1.00 9.53 99 LEU A O 1
ATOM 718 N N . ALA A 1 84 ? 20.061 -29.237 12.671 1.00 6.73 100 ALA A N 1
ATOM 719 C CA . ALA A 1 84 ? 19.121 -29.462 13.763 1.00 7.53 100 ALA A CA 1
ATOM 720 C C . ALA A 1 84 ? 19.161 -28.349 14.805 1.00 6.45 100 ALA A C 1
ATOM 721 O O . ALA A 1 84 ? 20.152 -27.623 14.921 1.00 6.48 100 ALA A O 1
ATOM 723 N N . ASN A 1 85 ? 18.074 -28.234 15.560 1.00 6.04 101 ASN A N 1
ATOM 724 C CA . ASN A 1 85 ? 18.006 -27.326 16.702 1.00 6.21 101 ASN A CA 1
ATOM 725 C C . ASN A 1 85 ? 18.316 -25.895 16.291 1.00 5.63 101 ASN A C 1
ATOM 726 O O . ASN A 1 85 ? 19.071 -25.183 16.948 1.00 6.08 101 ASN A O 1
ATOM 731 N N . ASP A 1 86 ? 17.696 -25.469 15.197 1.00 5.11 102 ASP A N 1
ATOM 732 C CA . ASP A 1 86 ? 17.986 -24.171 14.587 1.00 5.16 102 ASP A CA 1
ATOM 733 C C . ASP A 1 86 ? 17.155 -23.046 15.212 1.00 4.59 102 ASP A C 1
ATOM 734 O O . ASP A 1 86 ? 16.207 -22.531 14.615 1.00 5.05 102 ASP A O 1
ATOM 739 N N . LEU A 1 87 ? 17.516 -22.684 16.435 1.00 4.80 103 LEU A N 1
ATOM 740 C CA . LEU A 1 87 ? 16.877 -21.573 17.123 1.00 5.59 103 LEU A CA 1
ATOM 741 C C . LEU A 1 87 ? 17.837 -20.898 18.081 1.00 4.83 103 LEU A C 1
ATOM 742 O O . LEU A 1 87 ? 18.783 -21.511 18.594 1.00 5.40 103 LEU A O 1
ATOM 747 N N . MET A 1 88 ? 17.576 -19.618 18.298 1.00 5.29 104 MET A N 1
ATOM 748 C CA . MET A 1 88 ? 18.281 -18.807 19.269 1.00 6.06 104 MET A CA 1
ATOM 749 C C . MET A 1 88 ? 17.319 -17.770 19.826 1.00 5.50 104 MET A C 1
ATOM 750 O O . MET A 1 88 ? 16.315 -17.421 19.186 1.00 6.24 104 MET A O 1
ATOM 755 N N . LEU A 1 89 ? 17.642 -17.291 21.022 1.00 5.19 105 LEU A N 1
ATOM 756 C CA . LEU A 1 89 ? 16.922 -16.195 21.645 1.00 5.83 105 LEU A CA 1
ATOM 757 C C . LEU A 1 89 ? 17.802 -14.958 21.716 1.00 6.39 105 LEU A C 1
ATOM 758 O O . LEU A 1 89 ? 18.892 -14.989 22.285 1.00 8.02 105 LEU A O 1
ATOM 763 N N . ILE A 1 90 ? 17.311 -13.865 21.143 1.00 6.52 106 ILE A N 1
ATOM 764 C CA . ILE A 1 90 ? 17.994 -12.589 21.194 1.00 6.75 106 ILE A CA 1
ATOM 765 C C . ILE A 1 90 ? 17.391 -11.777 22.332 1.00 6.70 106 ILE A C 1
ATOM 766 O O . ILE A 1 90 ? 16.182 -11.575 22.377 1.00 6.47 106 ILE A O 1
ATOM 771 N N . LYS A 1 91 ? 18.227 -11.344 23.268 1.00 6.70 107 LYS A N 1
ATOM 772 C CA . LYS A 1 91 ? 17.779 -10.492 24.358 1.00 7.47 107 LYS A CA 1
ATOM 773 C C . LYS A 1 91 ? 17.926 -9.037 23.939 1.00 7.26 107 LYS A C 1
ATOM 774 O O . LYS A 1 91 ? 19.037 -8.548 23.718 1.00 8.53 107 LYS A O 1
ATOM 780 N N . LEU A 1 92 ? 16.796 -8.354 23.814 1.00 7.41 108 LEU A N 1
ATOM 781 C CA . LEU A 1 92 ? 16.821 -6.945 23.471 1.00 7.34 108 LEU A CA 1
ATOM 782 C C . LEU A 1 92 ? 17.502 -6.168 24.592 1.00 7.98 108 LEU A C 1
ATOM 783 O O . LEU A 1 92 ? 17.408 -6.539 25.770 1.00 9.17 108 LEU A O 1
ATOM 788 N N . ASP A 1 93 ? 18.169 -5.074 24.236 1.00 8.65 109 ASP A N 1
ATOM 789 C CA . ASP A 1 93 ? 18.861 -4.265 25.238 1.00 9.28 109 ASP A CA 1
ATOM 790 C C . ASP A 1 93 ? 17.892 -3.738 26.285 1.00 9.58 109 ASP A C 1
ATOM 791 O O . ASP A 1 93 ? 18.250 -3.559 27.443 1.00 12.27 109 ASP A O 1
ATOM 796 N N . GLU A 1 94 ? 16.656 -3.502 25.877 1.00 9.62 110 GLU A N 1
ATOM 797 C CA . GLU A 1 94 ? 15.610 -3.180 26.828 1.00 10.59 110 GLU A CA 1
ATOM 798 C C . GLU A 1 94 ? 14.289 -3.713 26.281 1.00 9.38 110 GLU A C 1
ATOM 799 O O . GLU A 1 94 ? 14.121 -3.886 25.069 1.00 10.77 110 GLU A O 1
ATOM 805 N N . SER A 1 95 ? 13.372 -4.017 27.189 1.00 9.26 111 SER A N 1
ATOM 806 C CA . SER A 1 95 ? 12.063 -4.516 26.806 1.00 9.49 111 SER A CA 1
ATOM 807 C C . SER A 1 95 ? 11.347 -3.497 25.950 1.00 10.79 111 SER A C 1
ATOM 808 O O . SER A 1 95 ? 11.461 -2.290 26.172 1.00 12.44 111 SER A O 1
ATOM 811 N N A VAL A 1 96 ? 10.609 -3.984 24.965 0.73 11.51 112 VAL A N 1
ATOM 812 N N B VAL A 1 96 ? 10.590 -3.978 24.968 0.27 11.96 112 VAL A N 1
ATOM 813 C CA A VAL A 1 96 ? 9.775 -3.114 24.158 0.73 12.70 112 VAL A CA 1
ATOM 814 C CA B VAL A 1 96 ? 9.780 -3.090 24.140 0.27 12.99 112 VAL A CA 1
ATOM 815 C C A VAL A 1 96 ? 8.521 -2.785 24.961 0.73 13.49 112 VAL A C 1
ATOM 816 C C B VAL A 1 96 ? 8.384 -2.918 24.723 0.27 12.90 112 VAL A C 1
ATOM 817 O O A VAL A 1 96 ? 8.206 -3.461 25.939 0.73 14.60 112 VAL A O 1
ATOM 818 O O B VAL A 1 96 ? 7.817 -3.847 25.299 0.27 12.02 112 VAL A O 1
ATOM 825 N N . SER A 1 97 ? 7.833 -1.719 24.569 1.00 12.95 113 SER A N 1
ATOM 826 C CA . SER A 1 97 ? 6.517 -1.417 25.100 1.00 13.60 113 SER A CA 1
ATOM 827 C C . SER A 1 97 ? 5.526 -1.929 24.081 1.00 11.17 113 SER A C 1
ATOM 828 O O . SER A 1 97 ? 5.397 -1.369 22.995 1.00 11.63 113 SER A O 1
ATOM 831 N N A GLU A 1 98 ? 4.837 -3.012 24.413 0.51 9.88 114 GLU A N 1
ATOM 832 N N B GLU A 1 98 ? 4.835 -3.008 24.423 0.49 10.41 114 GLU A N 1
ATOM 833 C CA A GLU A 1 98 ? 3.911 -3.596 23.459 0.51 8.91 114 GLU A CA 1
ATOM 834 C CA B GLU A 1 98 ? 3.882 -3.604 23.500 0.49 10.20 114 GLU A CA 1
ATOM 835 C C A GLU A 1 98 ? 2.765 -2.633 23.175 0.51 8.91 114 GLU A C 1
ATOM 836 C C B GLU A 1 98 ? 2.772 -2.610 23.174 0.49 9.04 114 GLU A C 1
ATOM 837 O O A GLU A 1 98 ? 2.314 -1.890 24.054 0.51 10.78 114 GLU A O 1
ATOM 838 O O B GLU A 1 98 ? 2.353 -1.817 24.027 0.49 10.02 114 GLU A O 1
ATOM 849 N N . SER A 1 99 ? 2.327 -2.646 21.924 1.00 7.98 115 SER A N 1
ATOM 850 C CA . SER A 1 99 ? 1.423 -1.646 21.401 1.00 9.44 115 SER A CA 1
ATOM 851 C C . SER A 1 99 ? 0.494 -2.284 20.394 1.00 10.07 115 SER A C 1
ATOM 852 O O . SER A 1 99 ? 0.481 -3.499 20.223 1.00 11.16 115 SER A O 1
ATOM 855 N N . ASP A 1 100 ? -0.254 -1.450 19.687 1.00 10.77 116 ASP A N 1
ATOM 856 C CA . ASP A 1 100 ? -1.122 -1.937 18.625 1.00 14.28 116 ASP A CA 1
ATOM 857 C C . ASP A 1 100 ? -0.334 -2.585 17.487 1.00 13.00 116 ASP A C 1
ATOM 858 O O . ASP A 1 100 ? -0.873 -3.399 16.741 1.00 15.64 116 ASP A O 1
ATOM 863 N N . THR A 1 101 ? 0.940 -2.230 17.358 1.00 10.88 117 THR A N 1
ATOM 864 C CA . THR A 1 101 ? 1.739 -2.692 16.227 1.00 9.97 117 THR A CA 1
ATOM 865 C C . THR A 1 101 ? 2.957 -3.533 16.615 1.00 8.10 117 THR A C 1
ATOM 866 O O . THR A 1 101 ? 3.661 -4.034 15.741 1.00 8.49 117 THR A O 1
ATOM 870 N N . ILE A 1 102 ? 3.197 -3.688 17.915 1.00 7.77 118 ILE A N 1
ATOM 871 C CA . ILE A 1 102 ? 4.307 -4.486 18.418 1.00 7.38 118 ILE A CA 1
ATOM 872 C C . ILE A 1 102 ? 3.777 -5.376 19.535 1.00 7.14 118 ILE A C 1
ATOM 873 O O . ILE A 1 102 ? 3.407 -4.883 20.597 1.00 8.24 118 ILE A O 1
ATOM 878 N N . ARG A 1 103 ? 3.722 -6.683 19.300 1.00 6.81 119 ARG A N 1
ATOM 879 C CA . ARG A 1 103 ? 3.113 -7.592 20.261 1.00 7.55 119 ARG A CA 1
ATOM 880 C C . ARG A 1 103 ? 3.787 -8.940 20.185 1.00 6.42 119 ARG A C 1
ATOM 881 O O . ARG A 1 103 ? 4.110 -9.415 19.104 1.00 8.40 119 ARG A O 1
ATOM 884 N N . SER A 1 104 ? 3.965 -9.576 21.334 1.00 6.47 120 SER A N 1
ATOM 885 C CA A SER A 1 104 ? 4.501 -10.927 21.358 0.19 6.87 120 SER A CA 1
ATOM 886 C CA B SER A 1 104 ? 4.486 -10.936 21.402 0.81 7.11 120 SER A CA 1
ATOM 887 C C . SER A 1 104 ? 3.435 -11.947 20.966 1.00 6.40 120 SER A C 1
ATOM 888 O O . SER A 1 104 ? 2.231 -11.708 21.101 1.00 8.12 120 SER A O 1
ATOM 893 N N . ILE A 1 105 ? 3.894 -13.092 20.468 1.00 6.13 121 ILE A N 1
ATOM 894 C CA . ILE A 1 105 ? 3.007 -14.182 20.099 1.00 6.85 121 ILE A CA 1
ATOM 895 C C . ILE A 1 105 ? 3.270 -15.418 20.954 1.00 6.95 121 ILE A C 1
ATOM 896 O O . ILE A 1 105 ? 4.417 -15.731 21.262 1.00 7.05 121 ILE A O 1
ATOM 901 N N . SER A 1 106 ? 2.198 -16.102 21.346 1.00 7.27 122 SER A N 1
ATOM 902 C CA . SER A 1 106 ? 2.287 -17.376 22.051 1.00 7.94 122 SER A CA 1
ATOM 903 C C . SER A 1 106 ? 2.897 -18.469 21.167 1.00 6.94 122 SER A C 1
ATOM 904 O O . SE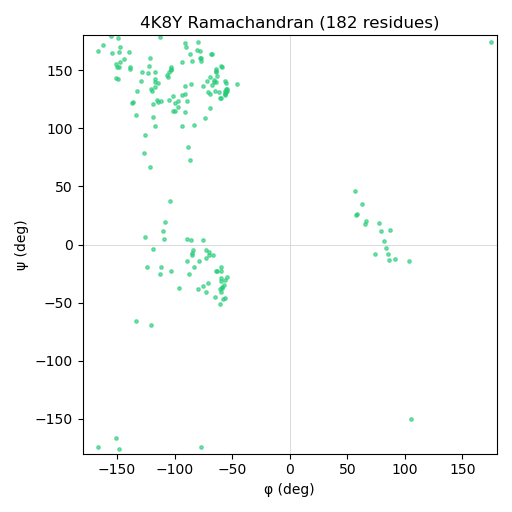R A 1 106 ? 2.583 -18.576 19.974 1.00 7.12 122 SER A O 1
ATOM 907 N N . ILE A 1 107 ? 3.754 -19.293 21.762 1.00 7.11 123 ILE A N 1
ATOM 908 C CA . ILE A 1 107 ? 4.395 -20.399 21.073 1.00 7.11 123 ILE A CA 1
ATOM 909 C C . ILE A 1 107 ? 3.562 -21.669 21.217 1.00 6.32 123 ILE A C 1
ATOM 910 O O . ILE A 1 107 ? 3.055 -21.975 22.301 1.00 8.31 123 ILE A O 1
ATOM 915 N N . ALA A 1 108 ? 3.412 -22.399 20.113 1.00 7.27 124 ALA A N 1
ATOM 916 C CA . ALA A 1 108 ? 2.673 -23.659 20.111 1.00 7.88 124 ALA A CA 1
ATOM 917 C C . ALA A 1 108 ? 3.235 -24.639 21.127 1.00 8.36 124 ALA A C 1
ATOM 918 O O . ALA A 1 108 ? 4.437 -24.907 21.143 1.00 10.70 124 ALA A O 1
ATOM 920 N N . SER A 1 109 ? 2.355 -25.177 21.962 1.00 11.43 125 SER A N 1
ATOM 921 C CA . SER A 1 109 ? 2.732 -26.251 22.872 1.00 13.69 125 SER A CA 1
ATOM 922 C C . SER A 1 109 ? 2.579 -27.621 22.212 1.00 12.58 125 SER A C 1
ATOM 923 O O . SER A 1 109 ? 3.244 -28.588 22.589 1.00 17.11 125 SER A O 1
ATOM 926 N N . GLN A 1 110 ? 1.696 -27.696 21.225 1.00 8.87 127 GLN A N 1
ATOM 927 C CA . GLN A 1 110 ? 1.439 -28.942 20.533 1.00 8.36 127 GLN A CA 1
ATOM 928 C C . GLN A 1 110 ? 2.116 -28.932 19.182 1.00 7.16 127 GLN A C 1
ATOM 929 O O . GLN A 1 110 ? 2.294 -27.883 18.571 1.00 8.00 127 GLN A O 1
ATOM 935 N N . CYS A 1 111 ? 2.501 -30.113 18.732 1.00 8.14 128 CYS A N 1
ATOM 936 C CA . CYS A 1 111 ? 3.336 -30.239 17.560 1.00 7.70 128 CYS A CA 1
ATOM 937 C C . CYS A 1 111 ? 2.528 -30.127 16.256 1.00 7.83 128 CYS A C 1
ATOM 938 O O . CYS A 1 111 ? 1.301 -30.128 16.282 1.00 8.48 128 CYS A O 1
ATOM 941 N N . PRO A 1 112 ? 3.211 -29.968 15.111 1.00 6.97 129 PRO A N 1
ATOM 942 C CA . PRO A 1 112 ? 2.488 -29.652 13.875 1.00 7.58 129 PRO A CA 1
ATOM 943 C C . PRO A 1 112 ? 1.582 -30.775 13.404 1.00 7.94 129 PRO A C 1
ATOM 944 O O . PRO A 1 112 ? 1.929 -31.953 13.499 1.00 10.17 129 PRO A O 1
ATOM 948 N N . THR A 1 113 ? 0.424 -30.392 12.884 1.00 7.79 130 THR A N 1
ATOM 949 C CA . THR A 1 113 ? -0.562 -31.332 12.373 1.00 8.32 130 THR A CA 1
ATOM 950 C C . THR A 1 113 ? -0.449 -31.415 10.859 1.00 7.84 130 THR A C 1
ATOM 951 O O . THR A 1 113 ? -0.586 -30.411 10.172 1.00 8.17 130 THR A O 1
ATOM 955 N N . ALA A 1 114 ? -0.206 -32.614 10.340 1.00 8.99 132 ALA A N 1
ATOM 956 C CA . ALA A 1 114 ? -0.095 -32.795 8.900 1.00 10.21 132 ALA A CA 1
ATOM 957 C C . ALA A 1 114 ? -1.351 -32.283 8.206 1.00 9.84 132 ALA A C 1
ATOM 958 O O . ALA A 1 114 ? -2.472 -32.555 8.643 1.00 11.29 132 ALA A O 1
ATOM 960 N N . GLY A 1 115 ? -1.155 -31.520 7.136 1.00 9.09 133 GLY A N 1
ATOM 961 C CA . GLY A 1 115 ? -2.263 -30.959 6.387 1.00 9.95 133 GLY A CA 1
ATOM 962 C C . GLY A 1 115 ? -2.702 -29.576 6.836 1.00 9.32 133 GLY A C 1
ATOM 963 O O . GLY A 1 115 ? -3.487 -28.929 6.148 1.00 10.53 133 GLY A O 1
ATOM 964 N N . ASN A 1 116 ? -2.227 -29.120 7.990 1.00 8.58 134 ASN A N 1
ATOM 965 C CA . ASN A 1 116 ? -2.596 -27.791 8.462 1.00 8.31 134 ASN A CA 1
ATOM 966 C C . ASN A 1 116 ? -2.073 -26.710 7.510 1.00 8.02 134 ASN A C 1
ATOM 967 O O . ASN A 1 116 ? -0.966 -26.818 6.982 1.00 10.59 134 ASN A O 1
ATOM 972 N N . SER A 1 117 ? -2.885 -25.684 7.275 1.00 7.64 135 SER A N 1
ATOM 973 C CA . SER A 1 117 ? -2.485 -24.558 6.441 1.00 7.91 135 SER A CA 1
ATOM 974 C C . SER A 1 117 ? -2.063 -23.420 7.355 1.00 7.16 135 SER A C 1
ATOM 975 O O . SER A 1 117 ? -2.868 -22.890 8.118 1.00 8.98 135 SER A O 1
ATOM 978 N N . CYS A 1 118 ? -0.784 -23.070 7.281 1.00 7.01 136 CYS A N 1
ATOM 979 C CA . CYS A 1 118 ? -0.167 -22.160 8.232 1.00 6.78 136 CYS A CA 1
ATOM 980 C C . CYS A 1 118 ? 0.441 -20.965 7.513 1.00 6.43 136 CYS A C 1
ATOM 981 O O . CYS A 1 118 ? 0.917 -21.085 6.384 1.00 7.25 136 CYS A O 1
ATOM 984 N N . LEU A 1 119 ? 0.430 -19.819 8.178 1.00 6.07 137 LEU A N 1
ATOM 985 C CA . LEU A 1 119 ? 0.902 -18.577 7.591 1.00 6.09 137 LEU A CA 1
ATOM 986 C C . LEU A 1 119 ? 2.388 -18.356 7.863 1.00 5.84 137 LEU A C 1
ATOM 987 O O . LEU A 1 119 ? 2.854 -18.524 8.993 1.00 6.33 137 LEU A O 1
ATOM 992 N N A VAL A 1 120 ? 3.106 -17.952 6.823 0.65 6.41 138 VAL A N 1
ATOM 993 N N B VAL A 1 120 ? 3.133 -17.983 6.824 0.35 5.69 138 VAL A N 1
ATOM 994 C CA A VAL A 1 120 ? 4.496 -17.565 6.942 0.65 6.07 138 VAL A CA 1
ATOM 995 C CA B VAL A 1 120 ? 4.526 -17.575 6.982 0.35 4.69 138 VAL A CA 1
ATOM 996 C C A VAL A 1 120 ? 4.592 -16.137 6.413 0.65 5.22 138 VAL A C 1
ATOM 997 C C B VAL A 1 120 ? 4.726 -16.199 6.346 0.35 6.00 138 VAL A C 1
ATOM 998 O O A VAL A 1 120 ? 3.922 -15.770 5.440 0.65 5.75 138 VAL A O 1
ATOM 999 O O B VAL A 1 120 ? 4.260 -15.930 5.237 0.35 5.73 138 VAL A O 1
ATOM 1006 N N . SER A 1 121 ? 5.411 -15.326 7.075 1.00 5.34 139 SER A N 1
ATOM 1007 C CA . SER A 1 121 ? 5.614 -13.949 6.663 1.00 5.38 139 SER A CA 1
ATOM 1008 C C . SER A 1 121 ? 7.085 -13.550 6.640 1.00 5.12 139 SER A C 1
ATOM 1009 O O . SER A 1 121 ? 7.894 -14.082 7.403 1.00 6.07 139 SER A O 1
ATOM 1012 N N . GLY A 1 122 ? 7.425 -12.605 5.767 1.00 5.16 140 GLY A N 1
ATOM 1013 C CA . GLY A 1 122 ? 8.793 -12.136 5.683 1.00 5.41 140 GLY A CA 1
ATOM 1014 C C . GLY A 1 122 ? 9.040 -11.150 4.560 1.00 5.36 140 GLY A C 1
ATOM 1015 O O . GLY A 1 122 ? 8.166 -10.895 3.720 1.00 5.95 140 GLY A O 1
ATOM 1016 N N . TRP A 1 123 ? 10.259 -10.626 4.547 1.00 5.79 141 TRP A N 1
ATOM 1017 C CA . TRP A 1 123 ? 10.702 -9.671 3.549 1.00 5.51 141 TRP A CA 1
ATOM 1018 C C . TRP A 1 123 ? 11.713 -10.307 2.579 1.00 6.51 141 TRP A C 1
ATOM 1019 O O . TRP A 1 123 ? 12.455 -9.601 1.882 1.00 6.71 141 TRP A O 1
ATOM 1030 N N . GLY A 1 124 ? 11.730 -11.637 2.511 1.00 6.04 142 GLY A N 1
ATOM 1031 C CA . GLY A 1 124 ? 12.655 -12.353 1.654 1.00 6.76 142 GLY A CA 1
ATOM 1032 C C . GLY A 1 124 ? 12.257 -12.350 0.193 1.00 6.11 142 GLY A C 1
ATOM 1033 O O . GLY A 1 124 ? 11.274 -11.725 -0.197 1.00 6.27 142 GLY A O 1
ATOM 1034 N N . LEU A 1 125 ? 13.009 -13.089 -0.613 1.00 6.67 143 LEU A N 1
ATOM 1035 C CA . LEU A 1 125 ? 12.833 -13.074 -2.060 1.00 6.98 143 LEU A CA 1
ATOM 1036 C C . LEU A 1 125 ? 11.423 -13.416 -2.504 1.00 6.59 143 LEU A C 1
ATOM 1037 O O . LEU A 1 125 ? 10.787 -14.329 -1.967 1.00 6.87 143 LEU A O 1
ATOM 1042 N N . LEU A 1 126 ? 10.977 -12.701 -3.535 1.00 7.26 144 LEU A N 1
ATOM 1043 C CA . LEU A 1 126 ? 9.709 -12.958 -4.198 1.00 7.78 144 LEU A CA 1
ATOM 1044 C C . LEU A 1 126 ? 9.923 -13.937 -5.344 1.00 7.97 144 LEU A C 1
ATOM 1045 O O . LEU A 1 126 ? 11.062 -14.214 -5.740 1.00 8.81 144 LEU A O 1
ATOM 1050 N N . ALA A 1 127 ? 8.812 -14.413 -5.901 1.00 9.26 145 ALA A N 1
ATOM 1051 C CA . ALA A 1 127 ? 8.834 -15.256 -7.084 1.00 9.96 145 ALA A CA 1
ATOM 1052 C C . ALA A 1 127 ? 9.562 -14.587 -8.250 1.00 10.04 145 ALA A C 1
ATOM 1053 O O . ALA A 1 127 ? 10.149 -15.274 -9.081 1.00 12.83 145 ALA A O 1
ATOM 1055 N N . ASN A 1 128 ? 9.526 -13.257 -8.322 1.00 9.34 146 ASN A N 1
ATOM 1056 C CA . ASN A 1 128 ? 10.143 -12.547 -9.442 1.00 9.85 146 ASN A CA 1
ATOM 1057 C C . ASN A 1 128 ? 11.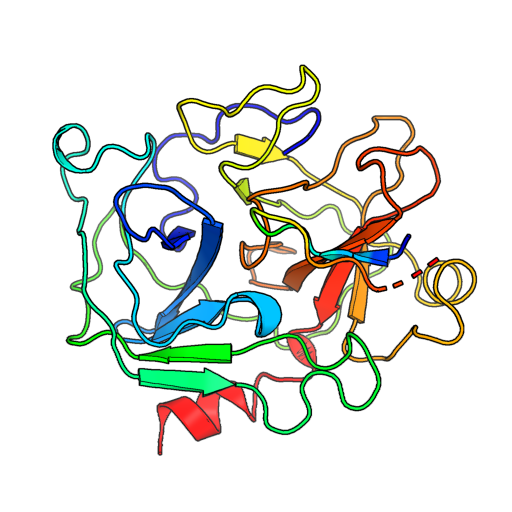633 -12.278 -9.232 1.00 8.85 146 ASN A C 1
ATOM 1058 O O . ASN A 1 128 ? 12.265 -11.615 -10.052 1.00 9.19 146 ASN A O 1
ATOM 1063 N N . GLY A 1 129 ? 12.189 -12.776 -8.129 1.00 9.19 147 GLY A N 1
ATOM 1064 C CA . GLY A 1 129 ? 13.608 -12.625 -7.865 1.00 9.04 147 GLY A CA 1
ATOM 1065 C C . GLY A 1 129 ? 13.985 -11.314 -7.204 1.00 8.85 147 GLY A C 1
ATOM 1066 O O . GLY A 1 129 ? 15.168 -11.051 -6.980 1.00 11.29 147 GLY A O 1
ATOM 1067 N N A ARG A 1 130 ? 12.989 -10.494 -6.884 0.57 8.28 150 ARG A N 1
ATOM 1068 N N B ARG A 1 130 ? 12.976 -10.498 -6.907 0.43 9.21 150 ARG A N 1
ATOM 1069 C CA A ARG A 1 130 ? 13.243 -9.226 -6.215 0.57 7.76 150 ARG A CA 1
ATOM 1070 C CA B ARG A 1 130 ? 13.175 -9.208 -6.258 0.43 9.57 150 ARG A CA 1
ATOM 1071 C C A ARG A 1 130 ? 12.871 -9.297 -4.740 0.57 7.82 150 ARG A C 1
ATOM 1072 C C B ARG A 1 130 ? 12.930 -9.318 -4.760 0.43 9.36 150 ARG A C 1
ATOM 1073 O O A ARG A 1 130 ? 12.226 -10.246 -4.291 0.57 7.83 150 ARG A O 1
ATOM 1074 O O B ARG A 1 130 ? 12.488 -10.353 -4.262 0.43 8.55 150 ARG A O 1
ATOM 1089 N N A MET A 1 131 ? 13.291 -8.279 -3.997 0.57 9.76 151 MET A N 1
ATOM 1090 N N B MET A 1 131 ? 13.223 -8.235 -4.049 0.43 10.69 151 MET A N 1
ATOM 1091 C CA A MET A 1 131 ? 12.915 -8.119 -2.603 0.57 10.47 151 MET A CA 1
ATOM 1092 C CA B MET A 1 131 ? 12.903 -8.123 -2.635 0.43 10.74 151 MET A CA 1
ATOM 1093 C C A MET A 1 131 ? 11.704 -7.200 -2.535 0.57 9.89 151 MET A C 1
ATOM 1094 C C B MET A 1 131 ? 11.727 -7.168 -2.497 0.43 10.19 151 MET A C 1
ATOM 1095 O O A MET A 1 131 ? 11.644 -6.199 -3.248 0.57 11.15 151 MET A O 1
ATOM 1096 O O B MET A 1 131 ? 11.715 -6.108 -3.123 0.43 11.35 151 MET A O 1
ATOM 1105 N N . PRO A 1 132 ? 10.729 -7.536 -1.679 1.00 8.86 152 PRO A N 1
ATOM 1106 C CA . PRO A 1 132 ? 9.534 -6.698 -1.572 1.00 9.78 152 PRO A CA 1
ATOM 1107 C C . PRO A 1 132 ? 9.808 -5.426 -0.791 1.00 10.07 152 PRO A C 1
ATOM 1108 O O . PRO A 1 132 ? 10.780 -5.347 -0.033 1.00 11.37 152 PRO A O 1
ATOM 1112 N N . THR A 1 133 ? 8.940 -4.442 -0.973 1.00 10.37 153 THR A N 1
ATOM 1113 C CA . THR A 1 133 ? 8.974 -3.244 -0.154 1.00 10.66 153 THR A CA 1
ATOM 1114 C C . THR A 1 133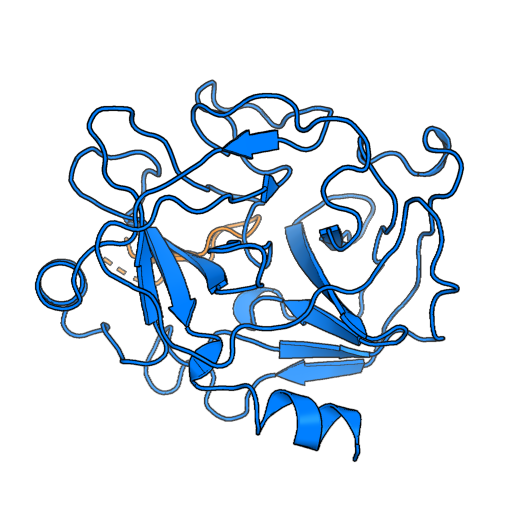 ? 8.303 -3.484 1.195 1.00 11.24 153 THR A C 1
ATOM 1115 O O . THR A 1 133 ? 8.771 -2.980 2.212 1.00 13.29 153 THR A O 1
ATOM 1119 N N . VAL A 1 134 ? 7.214 -4.253 1.204 1.00 9.26 154 VAL A N 1
ATOM 1120 C CA . VAL A 1 134 ? 6.481 -4.499 2.439 1.00 8.59 154 VAL A CA 1
ATOM 1121 C C . VAL A 1 134 ? 6.394 -5.977 2.777 1.00 7.75 154 VAL A C 1
ATOM 1122 O O . VAL A 1 134 ? 6.567 -6.855 1.916 1.00 7.55 154 VAL A O 1
ATOM 1126 N N . LEU A 1 135 ? 6.119 -6.234 4.049 1.00 6.80 155 LEU A N 1
ATOM 1127 C CA . LEU A 1 135 ? 6.037 -7.582 4.571 1.00 6.63 155 LEU A CA 1
ATOM 1128 C C . LEU A 1 135 ? 5.035 -8.420 3.776 1.00 6.63 155 LEU A C 1
ATOM 1129 O O . LEU A 1 135 ? 3.901 -7.987 3.543 1.00 6.91 155 LEU A O 1
ATOM 1134 N N . GLN A 1 136 ? 5.468 -9.618 3.385 1.00 5.93 156 GLN A N 1
ATOM 1135 C CA . GLN A 1 136 ? 4.665 -10.547 2.594 1.00 5.86 156 GLN A CA 1
ATOM 1136 C C . GLN A 1 136 ? 4.155 -11.687 3.463 1.00 5.90 156 GLN A C 1
ATOM 1137 O O . GLN A 1 136 ? 4.832 -12.113 4.402 1.00 6.10 156 GLN A O 1
ATOM 1143 N N . CYS A 1 137 ? 2.976 -12.196 3.110 1.00 6.38 157 CYS A N 1
ATOM 1144 C CA . CYS A 1 137 ? 2.310 -13.284 3.814 1.00 6.90 157 CYS A CA 1
ATOM 1145 C C . CYS A 1 137 ? 1.911 -14.344 2.801 1.00 6.31 157 CYS A C 1
ATOM 1146 O O . CYS A 1 137 ? 1.464 -14.021 1.696 1.00 6.89 157 CYS A O 1
ATOM 1149 N N . VAL A 1 138 ? 2.055 -15.604 3.194 1.00 6.84 158 VAL A N 1
ATOM 1150 C CA . VAL A 1 138 ? 1.605 -16.712 2.372 1.00 6.80 158 VAL A CA 1
ATOM 1151 C C . VAL A 1 138 ? 1.231 -17.866 3.281 1.00 6.70 158 VAL A C 1
ATOM 1152 O O . VAL A 1 138 ? 1.726 -17.962 4.398 1.00 7.55 158 VAL A O 1
ATOM 1156 N N . ASN A 1 139 ? 0.359 -18.747 2.814 1.00 6.61 159 ASN A N 1
ATOM 1157 C CA . ASN A 1 139 ? 0.114 -19.969 3.555 1.00 6.81 159 ASN A CA 1
ATOM 1158 C C . ASN A 1 139 ? 0.766 -21.164 2.891 1.00 6.93 159 ASN A C 1
ATOM 1159 O O . ASN A 1 139 ? 0.820 -21.263 1.659 1.00 8.04 159 ASN A O 1
ATOM 1164 N N . VAL A 1 140 ? 1.252 -22.071 3.732 1.00 7.25 160 VAL A N 1
ATOM 1165 C CA . VAL A 1 140 ? 1.834 -23.326 3.289 1.00 7.68 160 VAL A CA 1
ATOM 1166 C C . VAL A 1 140 ? 1.277 -24.460 4.138 1.00 7.58 160 VAL A C 1
ATOM 1167 O O . VAL A 1 140 ? 0.885 -24.261 5.288 1.00 8.08 160 VAL A O 1
ATOM 1171 N N A SER A 1 141 ? 1.250 -25.655 3.558 0.36 8.25 161 SER A N 1
ATOM 1172 N N B SER A 1 141 ? 1.255 -25.654 3.554 0.64 7.57 161 SER A N 1
ATOM 1173 C CA A SER A 1 141 ? 0.649 -26.810 4.209 0.36 9.62 161 SER A CA 1
ATOM 1174 C CA B SER A 1 141 ? 0.666 -26.817 4.201 0.64 8.08 161 SER A CA 1
ATOM 1175 C C A SER A 1 141 ? 1.689 -27.703 4.876 0.36 8.00 161 SER A C 1
ATOM 1176 C C B SER A 1 141 ? 1.713 -27.680 4.888 0.64 7.23 161 SER A C 1
ATOM 1177 O O A SER A 1 141 ? 2.666 -28.103 4.246 0.36 8.29 161 SER A O 1
ATOM 1178 O O B SER A 1 141 ? 2.719 -28.039 4.283 0.64 8.62 161 SER A O 1
ATOM 1183 N N . VAL A 1 142 ? 1.470 -28.013 6.151 1.00 8.25 162 VAL A N 1
ATOM 1184 C CA . VAL A 1 142 ? 2.351 -28.913 6.884 1.00 7.74 162 VAL A CA 1
ATOM 1185 C C . VAL A 1 142 ? 2.323 -30.289 6.221 1.00 7.15 162 VAL A C 1
ATOM 1186 O O . VAL A 1 142 ? 1.259 -30.798 5.875 1.00 8.73 162 VAL A O 1
ATOM 1190 N N . VAL A 1 143 ? 3.503 -30.865 6.038 1.00 8.85 163 VAL A N 1
ATOM 1191 C CA . VAL A 1 143 ? 3.664 -32.167 5.413 1.00 11.36 163 VAL A CA 1
ATOM 1192 C C . VAL A 1 143 ? 3.935 -33.218 6.488 1.00 11.57 163 VAL A C 1
ATOM 1193 O O . VAL A 1 143 ? 4.462 -32.897 7.553 1.00 11.24 163 VAL A O 1
ATOM 1197 N N . SER A 1 144 ? 3.530 -34.458 6.227 1.00 13.22 164 SER A N 1
ATOM 1198 C CA . SER A 1 144 ? 3.772 -35.562 7.147 1.00 14.72 164 SER A CA 1
ATOM 1199 C C . SER A 1 144 ? 5.257 -35.762 7.418 1.00 13.73 164 SER A C 1
ATOM 1200 O O . SER A 1 144 ? 6.113 -35.462 6.582 1.00 13.30 164 SER A O 1
ATOM 1203 N N . GLU A 1 145 ? 5.549 -36.295 8.594 1.00 17.04 165 GLU A N 1
ATOM 1204 C CA . GLU A 1 145 ? 6.907 -36.636 8.964 1.00 19.41 165 GLU A CA 1
ATOM 1205 C C . GLU A 1 145 ? 7.523 -37.639 7.984 1.00 19.32 165 GLU A C 1
ATOM 1206 O O . GLU A 1 145 ? 8.707 -37.552 7.658 1.00 20.59 165 GLU A O 1
ATOM 1212 N N . GLU A 1 146 ? 6.705 -38.572 7.502 1.00 21.40 166 GLU A N 1
ATOM 1213 C CA . GLU A 1 146 ? 7.162 -39.588 6.559 1.00 21.98 166 GLU A CA 1
ATOM 1214 C C . GLU A 1 146 ? 7.756 -38.977 5.293 1.00 21.60 166 GLU A C 1
ATOM 1215 O O . GLU A 1 146 ? 8.832 -39.375 4.846 1.00 23.18 166 GLU A O 1
ATOM 1217 N N . VAL A 1 147 ? 7.055 -38.001 4.725 1.00 19.74 167 VAL A N 1
ATOM 1218 C CA . VAL A 1 147 ? 7.505 -37.360 3.496 1.00 18.80 167 VAL A CA 1
ATOM 1219 C C . VAL A 1 147 ? 8.704 -36.441 3.744 1.00 15.43 167 VAL A C 1
ATOM 1220 O O . VAL A 1 147 ? 9.648 -36.412 2.949 1.00 16.69 167 VAL A O 1
ATOM 1224 N N . CYS A 1 148 ? 8.669 -35.700 4.849 1.00 14.37 168 CYS A N 1
ATOM 1225 C CA . CYS A 1 148 ? 9.787 -34.841 5.230 1.00 12.61 168 CYS A CA 1
ATOM 1226 C C . CYS A 1 148 ? 11.069 -35.678 5.354 1.00 12.28 168 CYS A C 1
ATOM 1227 O O . CYS A 1 148 ? 12.133 -35.292 4.864 1.00 13.56 168 CYS A O 1
ATOM 1230 N N A SER A 1 149 ? 10.945 -36.835 5.999 0.45 13.95 169 SER A N 1
ATOM 1231 N N B SER A 1 149 ? 10.954 -36.836 5.993 0.55 13.63 169 SER A N 1
ATOM 1232 C CA A SER A 1 149 ? 12.062 -37.761 6.164 0.45 15.17 169 SER A CA 1
ATOM 1233 C CA B SER A 1 149 ? 12.095 -37.727 6.159 0.55 14.51 169 SER A CA 1
ATOM 1234 C C A SER A 1 149 ? 12.635 -38.212 4.826 0.45 15.46 169 SER A C 1
ATOM 1235 C C B SER A 1 149 ? 12.645 -38.241 4.827 0.55 14.81 169 SER A C 1
ATOM 1236 O O A SER A 1 149 ? 13.845 -38.179 4.620 0.45 16.05 169 SER A O 1
ATOM 1237 O O B SER A 1 149 ? 13.856 -38.279 4.625 0.55 14.97 169 SER A O 1
ATOM 1242 N N . LYS A 1 150 ? 11.760 -38.639 3.920 1.00 15.38 170 LYS A N 1
ATOM 1243 C CA . LYS A 1 150 ? 12.191 -39.121 2.608 1.00 16.14 170 LYS A CA 1
ATOM 1244 C C . LYS A 1 150 ? 13.002 -38.078 1.850 1.00 15.94 170 LYS A C 1
ATOM 1245 O O . LYS A 1 150 ? 14.001 -38.392 1.204 1.00 18.01 170 LYS A O 1
ATOM 1249 N N . LEU A 1 151 ? 12.572 -36.829 1.948 1.00 13.61 171 LEU A N 1
ATOM 1250 C CA . LEU A 1 151 ? 13.233 -35.747 1.243 1.00 14.65 171 LEU A CA 1
ATOM 1251 C C . LEU A 1 151 ? 14.550 -35.335 1.880 1.00 12.44 171 LEU A C 1
ATOM 1252 O O . LEU A 1 151 ? 15.493 -34.977 1.178 1.00 13.81 171 LEU A O 1
ATOM 1257 N N . TYR A 1 152 ? 14.615 -35.373 3.209 1.00 11.83 172 TYR A N 1
ATOM 1258 C CA . TYR A 1 152 ? 15.742 -34.761 3.904 1.00 11.41 172 TYR A CA 1
ATOM 1259 C C . TYR A 1 152 ? 16.692 -35.705 4.654 1.00 11.44 172 TYR A C 1
ATOM 1260 O O . TYR A 1 152 ? 17.695 -35.258 5.204 1.00 12.35 172 TYR A O 1
ATOM 1269 N N A ASP A 1 153 ? 16.372 -36.995 4.661 0.52 12.60 173 ASP A N 1
ATOM 1270 N N B ASP A 1 153 ? 16.374 -36.995 4.671 0.48 12.65 173 ASP A N 1
ATOM 1271 C CA A ASP A 1 153 ? 17.264 -38.023 5.196 0.52 15.59 173 ASP A CA 1
ATOM 1272 C CA B ASP A 1 153 ? 17.285 -37.985 5.233 0.48 15.41 173 ASP A CA 1
ATOM 1273 C C A ASP A 1 153 ? 18.636 -37.931 4.522 0.52 15.35 173 ASP A C 1
ATOM 1274 C C B ASP A 1 153 ? 18.638 -37.880 4.543 0.48 14.75 173 ASP A C 1
ATOM 1275 O O A ASP A 1 153 ? 18.713 -37.761 3.307 0.52 15.78 173 ASP A O 1
ATOM 1276 O O B ASP A 1 153 ? 18.703 -37.644 3.337 0.48 14.79 173 ASP A O 1
ATOM 1285 N N . PRO A 1 154 ? 19.728 -38.062 5.300 1.00 15.65 174 PRO A N 1
ATOM 1286 C CA . PRO A 1 154 ? 19.764 -38.396 6.726 1.00 15.93 174 PRO A CA 1
ATOM 1287 C C . PRO A 1 154 ? 19.897 -37.195 7.640 1.00 14.05 174 PRO A C 1
ATOM 1288 O O . PRO A 1 154 ? 20.234 -37.368 8.810 1.00 18.54 174 PRO A O 1
ATOM 1292 N N . LEU A 1 155 ? 19.645 -35.994 7.142 1.00 12.56 175 LEU A N 1
ATOM 1293 C CA . LEU A 1 155 ? 19.733 -34.839 8.020 1.00 14.44 175 LEU A CA 1
ATOM 1294 C C . LEU A 1 155 ? 18.428 -34.510 8.735 1.00 12.24 175 LEU A C 1
ATOM 1295 O O . LEU A 1 155 ? 18.420 -33.687 9.647 1.00 14.10 175 LEU A O 1
ATOM 1300 N N A TYR A 1 156 ? 17.335 -35.153 8.336 0.49 10.65 176 TYR A N 1
ATOM 1301 N N B TYR A 1 156 ? 17.331 -35.147 8.331 0.51 11.19 176 TYR A N 1
ATOM 1302 C CA A TYR A 1 156 ? 16.052 -34.933 8.996 0.49 8.72 176 TYR A CA 1
ATOM 1303 C CA B TYR A 1 156 ? 16.072 -34.900 9.020 0.51 9.83 176 TYR A CA 1
ATOM 1304 C C A TYR A 1 156 ? 16.118 -35.311 10.476 0.49 7.86 176 TYR A C 1
ATOM 1305 C C B TYR A 1 156 ? 16.198 -35.257 10.489 0.51 8.84 176 TYR A C 1
ATOM 1306 O O A TYR A 1 156 ? 16.662 -36.353 10.836 0.49 9.26 176 TYR A O 1
ATOM 1307 O O B TYR A 1 156 ? 16.862 -36.226 10.857 0.51 11.15 176 TYR A O 1
ATOM 1324 N N . HIS A 1 157 ? 15.550 -34.453 11.319 1.00 7.67 177 HIS A N 1
ATOM 1325 C CA . HIS A 1 157 ? 15.670 -34.562 12.758 1.00 7.53 177 HIS A CA 1
ATOM 1326 C C . HIS A 1 157 ? 14.356 -34.050 13.347 1.00 7.81 177 HIS A C 1
ATOM 1327 O O . HIS A 1 157 ? 13.743 -33.158 12.768 1.00 7.68 177 HIS A O 1
ATOM 1334 N N . PRO A 1 158 ? 13.925 -34.587 14.502 1.00 7.45 178 PRO A N 1
ATOM 1335 C CA . PRO A 1 158 ? 12.612 -34.168 15.025 1.00 7.98 178 PRO A CA 1
ATOM 1336 C C . PRO A 1 158 ? 12.523 -32.706 15.475 1.00 6.85 178 PRO A C 1
ATOM 1337 O O . PRO A 1 158 ? 11.426 -32.233 15.750 1.00 7.36 178 PRO A O 1
ATOM 1341 N N . SER A 1 159 ? 13.649 -32.006 15.533 1.00 6.50 179 SER A N 1
ATOM 1342 C CA . SER A 1 159 ? 13.642 -30.555 15.729 1.00 6.03 179 SER A CA 1
ATOM 1343 C C . SER A 1 159 ? 13.232 -29.786 14.472 1.00 5.77 179 SER A C 1
ATOM 1344 O O . SER A 1 159 ? 13.250 -28.559 14.483 1.00 5.76 179 SER A O 1
ATOM 1347 N N . MET A 1 160 ? 12.870 -30.506 13.409 1.00 5.81 180 MET A N 1
ATOM 1348 C CA . MET A 1 160 ? 12.477 -29.931 12.132 1.00 5.64 180 MET A CA 1
ATOM 1349 C C . MET A 1 160 ? 11.075 -30.397 11.779 1.00 6.29 180 MET A C 1
ATOM 1350 O O . MET A 1 160 ? 10.663 -31.485 12.178 1.00 6.62 180 MET A O 1
ATOM 1355 N N . PHE A 1 161 ? 10.363 -29.605 10.983 1.00 6.03 181 PHE A N 1
ATOM 1356 C CA . PHE A 1 161 ? 9.193 -30.109 10.267 1.00 6.73 181 PHE A CA 1
ATOM 1357 C C . PHE A 1 161 ? 9.116 -29.453 8.904 1.00 6.12 181 PHE A C 1
ATOM 1358 O O . PHE A 1 161 ? 9.707 -28.397 8.684 1.00 6.28 181 PHE A O 1
ATOM 1366 N N . CYS A 1 162 ? 8.391 -30.084 7.992 1.00 7.07 182 CYS A N 1
ATOM 1367 C CA . CYS A 1 162 ? 8.298 -29.614 6.620 1.00 6.43 182 CYS A CA 1
ATOM 1368 C C . CYS A 1 162 ? 6.946 -28.984 6.353 1.00 6.82 182 CYS A C 1
ATOM 1369 O O . CYS A 1 162 ? 5.922 -29.434 6.873 1.00 7.36 182 CYS A O 1
ATOM 1372 N N . ALA A 1 163 ? 6.937 -27.961 5.508 1.00 6.96 183 ALA A N 1
ATOM 1373 C CA . ALA A 1 163 ? 5.690 -27.352 5.067 1.00 6.82 183 ALA A CA 1
ATOM 1374 C C . ALA A 1 163 ? 5.872 -26.775 3.676 1.00 7.53 183 ALA A C 1
ATOM 1375 O O . ALA A 1 163 ? 6.938 -26.247 3.345 1.00 7.39 183 ALA A O 1
ATOM 1377 N N . GLY A 1 164 ? 4.827 -26.881 2.863 1.00 7.70 184 GLY A N 1
ATOM 1378 C CA . GLY A 1 164 ? 4.863 -26.370 1.506 1.00 8.10 184 GLY A CA 1
ATOM 1379 C C . GLY A 1 164 ? 4.983 -27.471 0.470 1.00 8.48 184 GLY A C 1
ATOM 1380 O O . GLY A 1 164 ? 4.513 -28.590 0.663 1.00 9.90 184 GLY A O 1
ATOM 1381 N N . GLY A 1 165 ? 5.612 -27.134 -0.649 1.00 8.55 185 GLY A N 1
ATOM 1382 C CA . GLY A 1 165 ? 5.788 -28.076 -1.737 1.00 10.22 185 GLY A CA 1
ATOM 1383 C C . GLY A 1 165 ? 4.550 -28.231 -2.599 1.00 10.68 185 GLY A C 1
ATOM 1384 O O . GLY A 1 165 ? 4.474 -29.145 -3.412 1.00 12.09 185 GLY A O 1
ATOM 1385 N N . GLY A 1 166 ? 3.575 -27.344 -2.426 1.00 10.48 186 GLY A N 1
ATOM 1386 C CA . GLY A 1 166 ? 2.349 -27.427 -3.199 1.00 12.19 186 GLY A CA 1
ATOM 1387 C C . GLY A 1 166 ? 2.542 -27.113 -4.671 1.00 12.14 186 GLY A C 1
ATOM 1388 O O . GLY A 1 166 ? 3.556 -26.538 -5.068 1.00 11.62 186 GLY A O 1
ATOM 1389 N N . GLN A 1 167 A 1.561 -27.487 -5.488 1.00 14.18 186 GLN A N 1
ATOM 1390 C CA . GLN A 1 167 A 1.572 -27.141 -6.904 1.00 14.88 186 GLN A CA 1
ATOM 1391 C C . GLN A 1 167 A 1.592 -25.626 -7.080 1.00 15.58 186 GLN A C 1
ATOM 1392 O O . GLN A 1 167 A 2.012 -25.120 -8.121 1.00 17.42 186 GLN A O 1
ATOM 1394 N N . ASP A 1 168 B 1.132 -24.921 -6.047 1.00 15.24 186 ASP A N 1
ATOM 1395 C CA . ASP A 1 168 B 1.066 -23.463 -6.035 1.00 15.27 186 ASP A CA 1
ATOM 1396 C C . ASP A 1 168 B 2.439 -22.797 -5.896 1.00 12.24 186 ASP A C 1
ATOM 1397 O O . ASP A 1 168 B 2.566 -21.584 -6.066 1.00 13.30 186 ASP A O 1
ATOM 1402 N N . GLN A 1 169 ? 3.457 -23.593 -5.572 1.00 11.32 187 GLN A N 1
ATOM 1403 C CA . GLN A 1 169 ? 4.828 -23.103 -5.408 1.00 11.11 187 GLN A CA 1
ATOM 1404 C C . GLN A 1 169 ? 4.972 -22.021 -4.338 1.00 10.61 187 GLN A C 1
ATOM 1405 O O . GLN A 1 169 ? 5.888 -21.208 -4.376 1.00 14.55 187 GLN A O 1
ATOM 1411 N N . LYS A 1 170 ? 4.067 -22.030 -3.370 1.00 8.30 188 LYS A N 1
ATOM 1412 C CA A LYS A 1 170 ? 4.158 -21.113 -2.247 0.59 7.93 188 LYS A CA 1
ATOM 1413 C CA B LYS A 1 170 ? 4.152 -21.116 -2.239 0.41 7.99 188 LYS A CA 1
ATOM 1414 C C . LYS A 1 170 ? 5.247 -21.587 -1.288 1.00 7.20 188 LYS A C 1
ATOM 1415 O O . LYS A 1 170 ? 5.337 -22.775 -0.971 1.00 7.66 188 LYS A O 1
ATOM 1426 N N . ASP A 1 171 ? 6.085 -20.658 -0.837 1.00 7.04 189 ASP A N 1
ATOM 1427 C CA . ASP A 1 171 ? 7.241 -21.023 -0.018 1.00 6.75 189 ASP A CA 1
ATOM 1428 C C . ASP A 1 171 ? 7.816 -19.776 0.627 1.00 5.94 189 ASP A C 1
ATOM 1429 O O . ASP A 1 171 ? 7.481 -18.649 0.255 1.00 7.04 189 ASP A O 1
ATOM 1434 N N . SER A 1 172 ? 8.687 -19.999 1.601 1.00 5.71 190 SER A N 1
ATOM 1435 C CA . SER A 1 172 ? 9.588 -18.979 2.106 1.00 5.87 190 SER A CA 1
ATOM 1436 C C . SER A 1 172 ? 10.918 -19.080 1.363 1.00 6.17 190 SER A C 1
ATOM 1437 O O . SER A 1 172 ? 11.243 -20.136 0.801 1.00 6.29 190 SER A O 1
ATOM 1440 N N . CYS A 1 173 ? 11.683 -17.993 1.339 1.00 5.56 191 CYS A N 1
ATOM 1441 C CA . CYS A 1 173 ? 12.943 -18.011 0.610 1.00 6.86 191 CYS A CA 1
ATOM 1442 C C . CYS A 1 173 ? 13.959 -17.046 1.233 1.00 5.92 191 CYS A C 1
ATOM 1443 O O . CYS A 1 173 ? 13.766 -16.589 2.354 1.00 6.20 191 CYS A O 1
ATOM 1446 N N . ASN A 1 174 ? 15.040 -16.754 0.516 1.00 6.64 192 ASN A N 1
ATOM 1447 C CA . ASN A 1 174 ? 16.178 -16.067 1.112 1.00 6.55 192 ASN A CA 1
ATOM 1448 C C . ASN A 1 174 ? 15.796 -14.709 1.669 1.00 5.95 192 ASN A C 1
ATOM 1449 O O . ASN A 1 174 ? 15.234 -13.874 0.961 1.00 6.97 192 ASN A O 1
ATOM 1454 N N . GLY A 1 175 ? 16.125 -14.513 2.942 1.00 5.67 193 GLY A N 1
ATOM 1455 C CA . GLY A 1 175 ? 15.735 -13.339 3.699 1.00 5.94 193 GLY A CA 1
ATOM 1456 C C . GLY A 1 175 ? 14.592 -13.613 4.658 1.00 5.57 193 GLY A C 1
ATOM 1457 O O . GLY A 1 175 ? 14.344 -12.807 5.550 1.00 6.62 193 GLY A O 1
ATOM 1458 N N . ASP A 1 176 ? 13.908 -14.747 4.484 1.00 5.29 194 ASP A N 1
ATOM 1459 C CA . ASP A 1 176 ? 12.786 -15.113 5.353 1.00 5.20 194 ASP A CA 1
ATOM 1460 C C . ASP A 1 176 ? 13.207 -15.908 6.590 1.00 4.90 194 ASP A C 1
ATOM 1461 O O . ASP A 1 176 ? 12.407 -16.056 7.519 1.00 5.04 194 ASP A O 1
ATOM 1466 N N . SER A 1 177 ? 14.438 -16.421 6.607 1.00 5.23 195 SER A N 1
ATOM 1467 C CA . SER A 1 177 ? 14.948 -17.171 7.758 1.00 5.22 195 SER A CA 1
ATOM 1468 C C . SER A 1 177 ? 14.661 -16.487 9.071 1.00 4.58 195 SER A C 1
ATOM 1469 O O . SER A 1 177 ? 14.820 -15.274 9.203 1.00 5.11 195 SER A O 1
ATOM 1472 N N . GLY A 1 178 ? 14.269 -17.288 10.051 1.00 4.64 196 GLY A N 1
ATOM 1473 C CA . GLY A 1 178 ? 14.050 -16.798 11.397 1.00 4.64 196 GLY A CA 1
ATOM 1474 C C . GLY A 1 178 ? 12.667 -16.229 11.640 1.00 4.72 196 GLY A C 1
ATOM 1475 O O . GLY A 1 178 ? 12.285 -15.987 12.781 1.00 5.68 196 GLY A O 1
ATOM 1476 N N . GLY A 1 179 ? 11.923 -15.991 10.564 1.00 4.91 197 GLY A N 1
ATOM 1477 C CA . GLY A 1 179 ? 10.563 -15.503 10.667 1.00 5.25 197 GLY A CA 1
ATOM 1478 C C . GLY A 1 179 ? 9.567 -16.595 11.000 1.00 4.68 197 GLY A C 1
ATOM 1479 O O . GLY A 1 179 ? 9.909 -17.781 11.069 1.00 5.18 197 GLY A O 1
ATOM 1480 N N . PRO A 1 180 ? 8.311 -16.195 11.227 1.00 4.72 198 PRO A N 1
ATOM 1481 C CA . PRO A 1 180 ? 7.300 -17.072 11.812 1.00 5.28 198 PRO A CA 1
ATOM 1482 C C . PRO A 1 180 ? 6.545 -17.949 10.822 1.00 4.90 198 PRO A C 1
ATOM 1483 O O . PRO A 1 180 ? 6.270 -17.552 9.685 1.00 5.52 198 PRO A O 1
ATOM 1487 N N A LEU A 1 181 ? 6.205 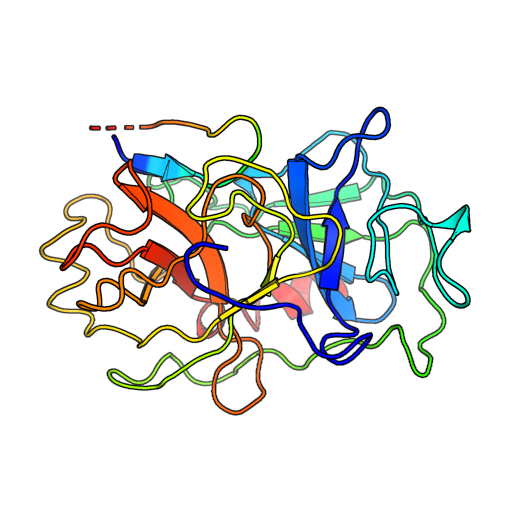-19.144 11.297 0.58 4.75 199 LEU A N 1
ATOM 1488 N N B LEU A 1 181 ? 6.193 -19.143 11.293 0.42 4.92 199 LEU A N 1
ATOM 1489 C CA A LEU A 1 181 ? 5.177 -19.974 10.693 0.58 5.25 199 LEU A CA 1
ATOM 1490 C CA B LEU A 1 181 ? 5.170 -19.972 10.668 0.42 5.35 199 LEU A CA 1
ATOM 1491 C C A LEU A 1 181 ? 4.117 -20.142 11.776 0.58 5.47 199 LEU A C 1
ATOM 1492 C C B LEU A 1 181 ? 4.104 -20.210 11.728 0.42 5.75 199 LEU A C 1
ATOM 1493 O O A LEU A 1 181 ? 4.399 -20.635 12.875 0.58 5.48 199 LEU A O 1
ATOM 1494 O O B LEU A 1 181 ? 4.371 -20.809 12.774 0.42 5.06 199 LEU A O 1
ATOM 1503 N N . ILE A 1 182 ? 2.896 -19.728 11.453 1.00 5.29 200 ILE A N 1
ATOM 1504 C CA A ILE A 1 182 ? 1.799 -19.646 12.411 0.60 6.09 200 ILE A CA 1
ATOM 1505 C CA B ILE A 1 182 ? 1.823 -19.697 12.428 0.40 5.68 200 ILE A CA 1
ATOM 1506 C C . ILE A 1 182 ? 0.735 -20.686 12.056 1.00 5.89 200 ILE A C 1
ATOM 1507 O O . ILE A 1 182 ? 0.167 -20.629 10.966 1.00 6.76 200 ILE A O 1
ATOM 1516 N N . CYS A 1 183 ? 0.472 -21.621 12.967 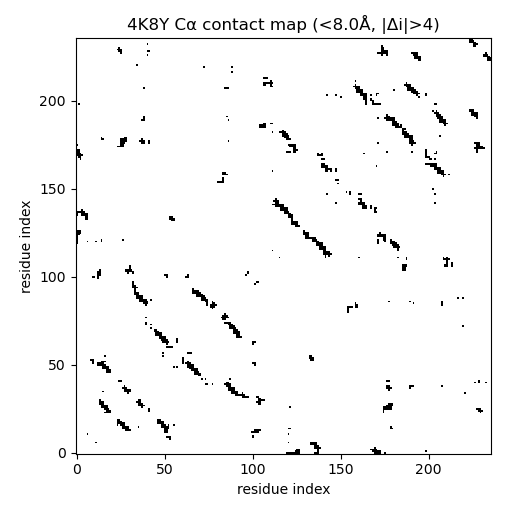1.00 5.98 201 CYS A N 1
ATOM 1517 C CA . CYS A 1 183 ? -0.605 -22.596 12.792 1.00 6.14 201 CYS A CA 1
ATOM 1518 C C . CYS A 1 183 ? -1.600 -22.427 13.932 1.00 6.91 201 CYS A C 1
ATOM 1519 O O . CYS A 1 183 ? -1.209 -22.360 15.101 1.00 6.60 201 CYS A O 1
ATOM 1522 N N . ASN A 1 184 ? -2.884 -22.374 13.595 1.00 7.20 202 ASN A N 1
ATOM 1523 C CA . ASN A 1 184 ? -3.940 -22.220 14.592 1.00 8.54 202 ASN A CA 1
ATOM 1524 C C . ASN A 1 184 ? -3.762 -20.954 15.424 1.00 8.64 202 ASN A C 1
ATOM 1525 O O . ASN A 1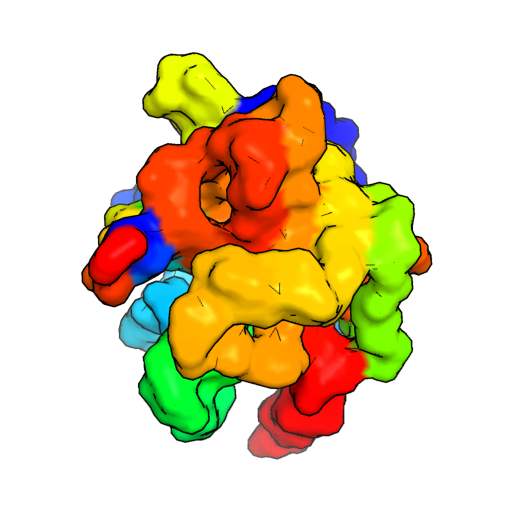 184 ? -4.220 -20.883 16.562 1.00 10.52 202 ASN A O 1
ATOM 1530 N N . GLY A 1 185 ? -3.089 -19.958 14.853 1.00 8.70 203 GLY A N 1
ATOM 1531 C CA . GLY A 1 185 ? -2.849 -18.708 15.546 1.00 8.53 203 GLY A CA 1
ATOM 1532 C C . GLY A 1 185 ? -1.650 -18.710 16.477 1.00 8.95 203 GLY A C 1
ATOM 1533 O O . GLY A 1 185 ? -1.345 -17.675 17.068 1.00 9.38 203 GLY A O 1
ATOM 1534 N N . TYR A 1 186 ? -0.988 -19.861 16.617 1.00 7.24 208 TYR A N 1
ATOM 1535 C CA . TYR A 1 186 ? 0.182 -20.002 17.479 1.00 6.71 208 TYR A CA 1
ATOM 1536 C C . TYR A 1 186 ? 1.462 -20.023 16.656 1.00 5.86 208 TYR A C 1
ATOM 1537 O O . TYR A 1 186 ? 1.464 -20.461 15.509 1.00 6.25 208 TYR A O 1
ATOM 1546 N N . LEU A 1 187 ? 2.568 -19.592 17.253 1.00 5.87 209 LEU A N 1
ATOM 1547 C CA . LEU A 1 187 ? 3.856 -19.718 16.592 1.00 6.26 209 LEU A CA 1
ATOM 1548 C C . LEU A 1 187 ? 4.295 -21.185 16.612 1.00 5.27 209 LEU A C 1
ATOM 1549 O O . LEU A 1 187 ? 4.651 -21.726 17.660 1.00 6.35 209 LEU A O 1
ATOM 1554 N N . GLN A 1 188 ? 4.263 -21.812 15.439 1.00 5.03 210 GLN A N 1
ATOM 1555 C CA . GLN A 1 188 ? 4.558 -23.230 15.281 1.00 5.43 210 GLN A CA 1
ATOM 1556 C C . GLN A 1 188 ? 5.999 -23.473 14.861 1.00 5.10 210 GLN A C 1
ATOM 1557 O O . GLN A 1 188 ? 6.622 -24.454 15.277 1.00 5.58 210 GLN A O 1
ATOM 1563 N N . GLY A 1 189 ? 6.518 -22.603 14.001 1.00 5.03 211 GLY A N 1
ATOM 1564 C CA . GLY A 1 189 ? 7.844 -22.802 13.465 1.00 5.13 211 GLY A CA 1
ATOM 1565 C C . GLY A 1 189 ? 8.584 -21.515 13.176 1.00 4.80 211 GLY A C 1
ATOM 1566 O O . GLY A 1 189 ? 8.013 -20.429 13.238 1.00 4.91 211 GLY A O 1
ATOM 1567 N N . LEU A 1 190 ? 9.871 -21.671 12.890 1.00 4.57 212 LEU A N 1
ATOM 1568 C CA . LEU A 1 190 ? 10.690 -20.614 12.321 1.00 4.54 212 LEU A CA 1
ATOM 1569 C C . LEU A 1 190 ? 11.176 -21.065 10.954 1.00 4.48 212 LEU A C 1
ATOM 1570 O O . LEU A 1 190 ? 11.512 -22.232 10.759 1.00 4.77 212 LEU A O 1
ATOM 1575 N N . VAL A 1 191 ? 11.243 -20.136 10.008 1.00 4.54 213 VAL A N 1
ATOM 1576 C CA . VAL A 1 191 ? 11.836 -20.448 8.712 1.00 4.94 213 VAL A CA 1
ATOM 1577 C C . VAL A 1 191 ? 13.291 -20.864 8.916 1.00 4.74 213 VAL A C 1
ATOM 1578 O O . VAL A 1 191 ? 14.064 -20.110 9.515 1.00 5.25 213 VAL A O 1
ATOM 1582 N N . SER A 1 192 ? 13.669 -22.040 8.406 1.00 4.97 214 SER A N 1
ATOM 1583 C CA . SER A 1 192 ? 15.029 -22.543 8.614 1.00 5.35 214 SER A CA 1
ATOM 1584 C C . SER A 1 192 ? 15.786 -22.770 7.295 1.00 5.41 214 SER A C 1
ATOM 1585 O O . SER A 1 192 ? 16.725 -22.041 6.991 1.00 6.10 214 SER A O 1
ATOM 1588 N N . PHE A 1 193 ? 15.388 -23.766 6.511 1.00 5.77 215 PHE A N 1
ATOM 1589 C CA . PHE A 1 193 ? 16.138 -24.082 5.294 1.00 5.71 215 PHE A CA 1
ATOM 1590 C C . PHE A 1 193 ? 15.263 -24.781 4.272 1.00 5.68 215 PHE A C 1
ATOM 1591 O O . PHE A 1 193 ? 14.083 -25.044 4.513 1.00 6.38 215 PHE A O 1
ATOM 1599 N N . GLY A 1 194 ? 15.854 -25.091 3.127 1.00 5.61 216 GLY A N 1
ATOM 1600 C CA . GLY A 1 194 ? 15.188 -25.898 2.131 1.00 6.97 216 GLY A CA 1
ATOM 1601 C C . GLY A 1 194 ? 16.198 -26.350 1.101 1.00 7.16 216 GLY A C 1
ATOM 1602 O O . GLY A 1 194 ? 17.395 -26.116 1.252 1.00 8.92 216 GLY A O 1
ATOM 1603 N N . LYS A 1 195 ? 15.710 -27.011 0.058 1.00 8.71 217 LYS A N 1
ATOM 1604 C CA . LYS A 1 195 ? 16.542 -27.341 -1.085 1.00 9.44 217 LYS A CA 1
ATOM 1605 C C . LYS A 1 195 ? 16.425 -26.209 -2.085 1.00 10.25 217 LYS A C 1
ATOM 1606 O O . LYS A 1 195 ? 15.322 -25.787 -2.420 1.00 11.96 217 LYS A O 1
ATOM 1612 N N . ALA A 1 196 ? 17.559 -25.697 -2.543 1.00 13.80 218 ALA A N 1
ATOM 1613 C CA . ALA A 1 196 ? 17.540 -24.628 -3.530 1.00 15.26 218 ALA A CA 1
ATOM 1614 C C . ALA A 1 196 ? 17.180 -25.220 -4.886 1.00 15.48 218 ALA A C 1
ATOM 1615 O O . ALA A 1 196 ? 17.697 -26.271 -5.259 1.00 18.13 218 ALA A O 1
ATOM 1617 N N . PRO A 1 197 ? 16.295 -24.550 -5.639 1.00 15.07 219 PRO A N 1
ATOM 1618 C CA . PRO A 1 197 ? 15.613 -23.287 -5.339 1.00 12.40 219 PRO A CA 1
ATOM 1619 C C . PRO A 1 197 ? 14.350 -23.452 -4.506 1.00 10.31 219 PRO A C 1
ATOM 1620 O O . PRO A 1 197 ? 13.734 -24.521 -4.473 1.00 10.57 219 PRO A O 1
ATOM 1624 N N . CYS A 1 198 ? 13.971 -22.368 -3.840 1.00 9.56 220 CYS A N 1
ATOM 1625 C CA . CYS A 1 198 ? 12.707 -22.289 -3.136 1.00 8.65 220 CYS A CA 1
ATOM 1626 C C . CYS A 1 198 ? 11.573 -22.397 -4.144 1.00 9.92 220 CYS A C 1
ATOM 1627 O O . CYS A 1 198 ? 11.716 -21.995 -5.297 1.00 10.95 220 CYS A O 1
ATOM 1630 N N . GLY A 1 199 A 10.443 -22.926 -3.692 1.00 9.87 220 GLY A N 1
ATOM 1631 C CA . GLY A 1 199 A 9.246 -22.979 -4.504 1.00 11.07 220 GLY A CA 1
ATOM 1632 C C . GLY A 1 199 A 9.112 -24.194 -5.402 1.00 11.70 220 GLY A C 1
ATOM 1633 O O . GLY A 1 199 A 8.251 -24.209 -6.272 1.00 14.66 220 GLY A O 1
ATOM 1634 N N . GLN A 1 200 ? 9.946 -25.212 -5.204 1.00 11.50 221 GLN A N 1
ATOM 1635 C CA . GLN A 1 200 ? 9.837 -26.428 -6.009 1.00 11.77 221 GLN A CA 1
ATOM 1636 C C . GLN A 1 200 ? 8.595 -27.219 -5.628 1.00 11.89 221 GLN A C 1
ATOM 1637 O O . GLN A 1 200 ? 8.356 -27.488 -4.455 1.00 11.75 221 GLN A O 1
ATOM 1643 N N . VAL A 1 201 ? 7.817 -27.622 -6.626 1.00 13.53 222 VAL A N 1
ATOM 1644 C CA . VAL A 1 201 ? 6.685 -28.508 -6.388 1.00 13.76 222 VAL A CA 1
ATOM 1645 C C . VAL A 1 201 ? 7.192 -29.826 -5.815 1.00 13.69 222 VAL A C 1
ATOM 1646 O O . VAL A 1 201 ? 8.143 -30.409 -6.334 1.00 14.18 222 VAL A O 1
ATOM 1650 N N . GLY A 1 202 ? 6.574 -30.276 -4.726 1.00 12.49 223 GLY A N 1
ATOM 1651 C CA . GLY A 1 202 ? 6.924 -31.544 -4.112 1.00 12.39 223 GLY A CA 1
ATOM 1652 C C . GLY A 1 202 ? 8.132 -31.503 -3.191 1.00 11.45 223 GLY A C 1
ATOM 1653 O O . GLY A 1 202 ? 8.549 -32.537 -2.662 1.00 12.77 223 GLY A O 1
ATOM 1654 N N . VAL A 1 203 ? 8.704 -30.318 -2.994 1.00 10.58 224 VAL A N 1
ATOM 1655 C CA . VAL A 1 203 ? 9.873 -30.181 -2.133 1.00 9.84 224 VAL A CA 1
ATOM 1656 C C . VAL A 1 203 ? 9.627 -29.115 -1.063 1.00 9.56 224 VAL A C 1
ATOM 1657 O O . VAL A 1 203 ? 10.094 -27.984 -1.179 1.00 11.90 224 VAL A O 1
ATOM 1661 N N . PRO A 1 204 ? 8.883 -29.475 -0.012 1.00 8.70 225 PRO A N 1
ATOM 1662 C CA . PRO A 1 204 ? 8.594 -28.501 1.041 1.00 7.62 225 PRO A CA 1
ATOM 1663 C C . PRO A 1 204 ? 9.850 -27.954 1.708 1.00 7.47 225 PRO A C 1
ATOM 1664 O O . PRO A 1 204 ? 10.898 -28.605 1.740 1.00 10.30 225 PRO A O 1
ATOM 1668 N N . GLY A 1 205 ? 9.725 -26.743 2.230 1.00 6.69 226 GLY A N 1
ATOM 1669 C CA . GLY A 1 205 ? 10.754 -26.163 3.067 1.00 7.05 226 GLY A CA 1
ATOM 1670 C C . GLY A 1 205 ? 10.709 -26.716 4.476 1.00 6.83 226 GLY A C 1
ATOM 1671 O O . GLY A 1 205 ? 9.742 -27.369 4.880 1.00 6.61 226 GLY A O 1
ATOM 1672 N N . VAL A 1 206 ? 11.775 -26.451 5.224 1.00 6.07 227 VAL A N 1
ATOM 1673 C CA . VAL A 1 206 ? 11.941 -26.974 6.572 1.00 5.89 227 VAL A CA 1
ATOM 1674 C C . VAL A 1 206 ? 11.932 -25.826 7.575 1.00 5.19 227 VAL A C 1
ATOM 1675 O O . VAL A 1 206 ? 12.520 -24.757 7.335 1.00 5.66 227 VAL A O 1
ATOM 1679 N N . TYR A 1 207 ? 11.259 -26.080 8.694 1.00 4.95 228 TYR A N 1
ATOM 1680 C CA . TYR A 1 207 ? 11.012 -25.113 9.741 1.00 4.79 228 TYR A CA 1
ATOM 1681 C C . TYR A 1 207 ? 11.448 -25.684 11.084 1.00 5.33 228 TYR A C 1
ATOM 1682 O O . TYR A 1 207 ? 11.335 -26.888 11.325 1.00 5.73 228 TYR A O 1
ATOM 1691 N N . THR A 1 208 ? 11.901 -24.806 11.975 1.00 5.12 229 THR A N 1
ATOM 1692 C CA . THR A 1 208 ? 12.288 -25.221 13.316 1.00 5.10 229 THR A CA 1
ATOM 1693 C C . THR A 1 208 ? 11.034 -25.623 14.079 1.00 5.12 229 THR A C 1
ATOM 1694 O O . THR A 1 208 ? 10.055 -24.875 14.103 1.00 5.22 229 THR A O 1
ATOM 1698 N N . ASN A 1 209 ? 11.071 -26.804 14.691 1.00 5.05 230 ASN A N 1
ATOM 1699 C CA . ASN A 1 209 ? 9.895 -27.403 15.310 1.00 4.92 230 ASN A CA 1
ATOM 1700 C C . ASN A 1 209 ? 9.759 -26.935 16.756 1.00 4.76 230 ASN A C 1
ATOM 1701 O O . ASN A 1 209 ? 10.203 -27.606 17.697 1.00 5.81 230 ASN A O 1
ATOM 1706 N N . LEU A 1 210 ? 9.145 -25.769 16.930 1.00 5.65 231 LEU A N 1
ATOM 1707 C CA . LEU A 1 210 ? 9.155 -25.078 18.214 1.00 5.89 231 LEU A CA 1
ATOM 1708 C C . LEU A 1 210 ? 8.454 -25.810 19.353 1.00 5.58 231 LEU A C 1
ATOM 1709 O O . LEU A 1 210 ? 8.771 -25.566 20.514 1.00 5.82 231 LEU A O 1
ATOM 1714 N N . CYS A 1 211 ? 7.530 -26.716 19.047 1.00 6.06 232 CYS A N 1
ATOM 1715 C CA . CYS A 1 211 ? 6.888 -27.481 20.110 1.00 7.22 232 CYS A CA 1
ATOM 1716 C C . CYS A 1 211 ? 7.900 -28.292 20.921 1.00 6.87 232 CYS A C 1
ATOM 1717 O O . CYS A 1 211 ? 7.602 -28.705 22.037 1.00 8.74 232 CYS A O 1
ATOM 1720 N N . LYS A 1 212 ? 9.084 -28.520 20.359 1.00 6.12 233 LYS A N 1
ATOM 1721 C CA . LYS A 1 212 ? 10.124 -29.288 21.042 1.00 6.66 233 LYS A CA 1
ATOM 1722 C C . LYS A 1 212 ? 10.968 -28.431 21.987 1.00 6.62 233 LYS A C 1
ATOM 1723 O O . LYS A 1 212 ? 11.804 -28.960 22.730 1.00 8.10 233 LYS A O 1
ATOM 1729 N N . PHE A 1 213 ? 10.762 -27.116 21.954 1.00 6.89 234 PHE A N 1
ATOM 1730 C CA . PHE A 1 213 ? 11.676 -26.188 22.621 1.00 6.62 234 PHE A CA 1
ATOM 1731 C C . PHE A 1 213 ? 11.033 -25.224 23.607 1.00 8.10 234 PHE A C 1
ATOM 1732 O O . PHE A 1 213 ? 11.704 -24.325 24.115 1.00 8.18 234 PHE A O 1
ATOM 1740 N N . THR A 1 214 ? 9.743 -25.388 23.879 1.00 8.19 235 THR A N 1
ATOM 1741 C CA . THR A 1 214 ? 9.057 -24.441 24.750 1.00 10.19 235 THR A CA 1
ATOM 1742 C C . THR A 1 214 ? 9.695 -24.363 26.139 1.00 9.51 235 THR A C 1
ATOM 1743 O O . THR A 1 214 ? 9.799 -23.283 26.702 1.00 10.05 235 THR A O 1
ATOM 1747 N N . GLU A 1 215 ? 10.159 -25.491 26.670 1.00 8.60 236 GLU A N 1
ATOM 1748 C CA A GLU A 1 215 ? 10.791 -25.490 27.984 0.49 9.02 236 GLU A CA 1
ATOM 1749 C CA B GLU A 1 215 ? 10.801 -25.509 27.979 0.51 8.57 236 GLU A CA 1
ATOM 1750 C C . GLU A 1 215 ? 12.160 -24.813 27.952 1.00 8.29 236 GLU A C 1
ATOM 1751 O O . GLU A 1 215 ? 12.475 -24.016 28.834 1.00 7.80 236 GLU A O 1
ATOM 1762 N N . TRP A 1 216 ? 12.970 -25.122 26.939 1.00 7.88 237 TRP A N 1
ATOM 1763 C CA . TRP A 1 216 ? 14.268 -24.476 26.793 1.00 7.52 237 TRP A CA 1
ATOM 1764 C C . TRP A 1 216 ? 14.117 -22.962 26.643 1.00 6.93 237 TRP A C 1
ATOM 1765 O O . TRP A 1 216 ? 14.889 -22.187 27.211 1.00 6.84 237 TRP A O 1
ATOM 1776 N N . ILE A 1 217 ? 13.117 -22.542 25.877 1.00 6.70 238 ILE A N 1
ATOM 1777 C CA . ILE A 1 217 ? 12.877 -21.119 25.683 1.00 7.10 238 ILE A CA 1
ATOM 1778 C C . ILE A 1 217 ? 12.574 -20.430 27.015 1.00 7.12 238 ILE A C 1
ATOM 1779 O O . ILE A 1 217 ? 13.203 -19.421 27.367 1.00 7.26 238 ILE A O 1
ATOM 1784 N N . GLU A 1 218 ? 11.636 -20.976 27.778 1.00 7.00 239 GLU A N 1
ATOM 1785 C CA . GLU A 1 218 ? 11.269 -20.312 29.022 1.00 7.62 239 GLU A CA 1
ATOM 1786 C C . GLU A 1 218 ? 12.373 -20.419 30.073 1.00 7.17 239 GLU A C 1
ATOM 1787 O O . GLU A 1 218 ? 12.562 -19.496 30.860 1.00 7.76 239 GLU A O 1
ATOM 1793 N N . LYS A 1 219 ? 13.116 -21.523 30.072 1.00 7.57 240 LYS A N 1
ATOM 1794 C CA . LYS A 1 219 ? 14.283 -21.637 30.942 1.00 8.16 240 LYS A CA 1
ATOM 1795 C C . LYS A 1 219 ? 15.259 -20.491 30.679 1.00 7.97 240 LYS A C 1
ATOM 1796 O O . LYS A 1 219 ? 15.758 -19.848 31.605 1.00 8.57 240 LYS A O 1
ATOM 1801 N N . THR A 1 220 ? 15.520 -20.236 29.403 1.00 7.39 241 THR A N 1
ATOM 1802 C CA . THR A 1 220 ? 16.448 -19.192 29.004 1.00 8.11 241 THR A CA 1
ATOM 1803 C C . THR A 1 220 ? 15.932 -17.810 29.414 1.00 8.55 241 THR A C 1
ATOM 1804 O O . THR A 1 220 ? 16.675 -16.988 29.962 1.00 9.49 241 THR A O 1
ATOM 1808 N N . VAL A 1 221 ? 14.651 -17.572 29.157 1.00 7.89 242 VAL A N 1
ATOM 1809 C CA . VAL A 1 221 ? 14.009 -16.304 29.500 1.00 9.00 242 VAL A CA 1
ATOM 1810 C C . VAL A 1 221 ? 14.047 -16.030 31.005 1.00 8.88 242 VAL A C 1
ATOM 1811 O O . VAL A 1 221 ? 14.252 -14.892 31.434 1.00 11.51 242 VAL A O 1
ATOM 1815 N N . GLN A 1 222 ? 13.865 -17.074 31.805 1.00 7.98 243 GLN A N 1
ATOM 1816 C CA . GLN A 1 222 ? 13.777 -16.913 33.254 1.00 8.59 243 GLN A CA 1
ATOM 1817 C C . GLN A 1 222 ? 15.138 -16.847 33.947 1.00 10.25 243 GLN A C 1
ATOM 1818 O O . GLN A 1 222 ? 15.244 -16.368 35.074 1.00 13.93 243 GLN A O 1
ATOM 1824 N N . ALA A 1 223 ? 16.179 -17.323 33.271 1.00 11.24 244 ALA A N 1
ATOM 1825 C CA . ALA A 1 223 ? 17.514 -17.362 33.856 1.00 15.43 244 ALA A CA 1
ATOM 1826 C C . ALA A 1 223 ? 18.297 -16.100 33.512 1.00 22.25 244 ALA A C 1
ATOM 1827 O O . ALA A 1 223 ? 19.278 -15.768 34.176 1.00 26.18 244 ALA A O 1
ATOM 1830 N N . GLY B 2 1 ? 23.094 -28.903 -1.333 1.00 21.47 1 GLY B N 1
ATOM 1831 C CA . GLY B 2 1 ? 22.013 -28.046 -1.786 1.00 19.52 1 GLY B CA 1
ATOM 1832 C C . GLY B 2 1 ? 21.026 -27.663 -0.697 1.00 15.50 1 GLY B C 1
ATOM 1833 O O . GLY B 2 1 ? 20.029 -26.989 -0.965 1.00 19.35 1 GLY B O 1
ATOM 1834 N N . ARG B 2 2 ? 21.298 -28.095 0.531 1.00 15.50 2 ARG B N 1
ATOM 1835 C CA . ARG B 2 2 ? 20.474 -27.707 1.671 1.00 14.03 2 ARG B CA 1
ATOM 1836 C C . ARG B 2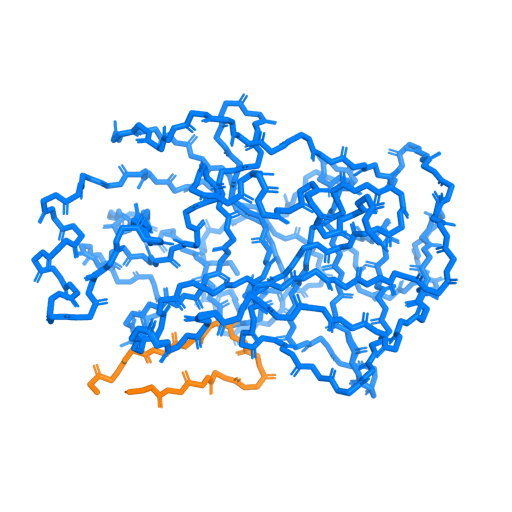 2 ? 20.952 -26.351 2.144 1.00 13.05 2 ARG B C 1
ATOM 1837 O O . ARG B 2 2 ? 21.990 -26.246 2.804 1.00 17.00 2 ARG B O 1
ATOM 1845 N N . CYS B 2 3 ? 20.196 -25.316 1.796 1.00 10.89 3 CYS B N 1
ATOM 1846 C CA . CYS B 2 3 ? 20.603 -23.952 2.076 1.00 10.12 3 CYS B CA 1
ATOM 1847 C C . CYS B 2 3 ? 19.629 -23.286 3.014 1.00 7.55 3 CYS B C 1
ATOM 1848 O O . CYS B 2 3 ? 18.409 -23.380 2.847 1.00 7.06 3 CYS B O 1
ATOM 1851 N N . THR B 2 4 ? 20.177 -22.596 4.001 1.00 6.98 4 THR B N 1
ATOM 1852 C CA . THR B 2 4 ? 19.347 -21.774 4.858 1.00 6.87 4 THR B CA 1
ATOM 1853 C C . THR B 2 4 ? 18.789 -20.595 4.068 1.00 6.74 4 THR B C 1
ATOM 1854 O O . THR B 2 4 ? 19.273 -20.264 2.981 1.00 8.01 4 THR B O 1
ATOM 1858 N N . LYS B 2 5 ? 17.768 -19.961 4.631 1.00 5.28 5 LYS B N 1
ATOM 1859 C CA . LYS B 2 5 ? 17.064 -18.877 3.961 1.00 5.98 5 LYS B CA 1
ATOM 1860 C C . LYS B 2 5 ? 17.440 -17.503 4.521 1.00 5.86 5 LYS B C 1
ATOM 1861 O O . LYS B 2 5 ? 16.611 -16.605 4.622 1.00 6.24 5 LYS B O 1
ATOM 1867 N N . SER B 2 6 ? 18.719 -17.362 4.862 1.00 6.29 6 SER B N 1
ATOM 1868 C CA . SER B 2 6 ? 19.294 -16.093 5.281 1.00 7.20 6 SER B CA 1
ATOM 1869 C C . SER B 2 6 ? 19.844 -15.354 4.063 1.00 7.28 6 SER B C 1
ATOM 1870 O O . SER B 2 6 ? 19.849 -15.891 2.957 1.00 8.29 6 SER B O 1
ATOM 1873 N N . ILE B 2 7 ? 20.287 -14.117 4.266 1.00 9.30 7 ILE B N 1
ATOM 1874 C CA . ILE B 2 7 ? 21.021 -13.385 3.237 1.00 10.44 7 ILE B CA 1
ATOM 1875 C C . ILE B 2 7 ? 22.416 -13.066 3.774 1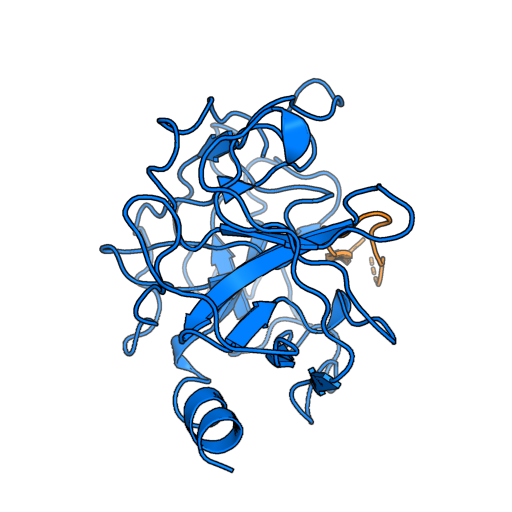.00 11.20 7 ILE B C 1
ATOM 1876 O O . ILE B 2 7 ? 22.549 -12.254 4.689 1.00 14.80 7 ILE B O 1
ATOM 1881 N N . PRO B 2 8 ? 23.459 -13.722 3.230 1.00 10.77 8 PRO B N 1
ATOM 1882 C CA . PRO B 2 8 ? 23.366 -14.751 2.193 1.00 10.30 8 PRO B CA 1
ATOM 1883 C C . PRO B 2 8 ? 22.941 -16.097 2.769 1.00 8.68 8 PRO B C 1
ATOM 1884 O O . PRO B 2 8 ? 23.043 -16.325 3.977 1.00 9.06 8 PRO B O 1
ATOM 1888 N N . PRO B 2 9 ? 22.440 -16.986 1.902 1.00 8.79 9 PRO B N 1
ATOM 1889 C CA . PRO B 2 9 ? 22.132 -18.341 2.354 1.00 9.03 9 PRO B CA 1
ATOM 1890 C C . PRO B 2 9 ? 23.400 -19.053 2.816 1.00 9.36 9 PRO B C 1
ATOM 1891 O O . PRO B 2 9 ? 24.479 -18.822 2.264 1.00 10.90 9 PRO B O 1
ATOM 1895 N N . ILE B 2 10 ? 23.267 -19.889 3.837 1.00 9.48 10 ILE B N 1
ATOM 1896 C CA . ILE B 2 10 ? 24.352 -20.752 4.268 1.00 9.73 10 ILE B CA 1
ATOM 1897 C C . ILE B 2 10 ? 24.034 -22.121 3.695 1.00 9.89 10 ILE B C 1
ATOM 1898 O O . ILE B 2 10 ? 23.012 -22.727 4.036 1.00 10.02 10 ILE B O 1
ATOM 1903 N N . CYS B 2 11 ? 24.882 -22.582 2.787 1.00 12.36 11 CYS B N 1
ATOM 1904 C CA . CYS B 2 11 ? 24.602 -23.809 2.064 1.00 13.93 11 CYS B CA 1
ATOM 1905 C C . CYS B 2 11 ? 25.445 -24.973 2.570 1.00 17.74 11 CYS B C 1
ATOM 1906 O O . CYS B 2 11 ? 26.676 -24.904 2.621 1.00 20.20 11 CYS B O 1
ATOM 1909 N N . PHE B 2 12 ? 24.749 -26.034 2.964 1.00 22.11 12 PHE B N 1
ATOM 1910 C CA . PHE B 2 12 ? 25.372 -27.233 3.498 1.00 23.27 12 PHE B CA 1
ATOM 1911 C C . PHE B 2 12 ? 25.373 -28.333 2.444 1.00 26.76 12 PHE B C 1
ATOM 1912 O O . PHE B 2 12 ? 24.995 -28.098 1.296 1.00 27.81 12 PHE B O 1
ATOM 1920 N N . ASP B 2 14 ? 24.816 -30.787 -0.552 1.00 27.52 14 ASP B N 1
ATOM 1921 C CA . ASP B 2 14 ? 23.766 -31.256 -1.448 1.00 27.37 14 ASP B CA 1
ATOM 1922 C C . ASP B 2 14 ? 22.652 -30.222 -1.580 1.00 24.85 14 ASP B C 1
ATOM 1923 O O . ASP B 2 14 ? 21.485 -30.571 -1.760 1.00 25.17 14 ASP B O 1
#

InterPro domains:
  IPR001254 Serine proteases, trypsin domain [PF00089] (31-247)
  IPR001254 Serine proteases, trypsin domain [PS50240] (31-252)
  IPR001254 Serine proteases, trypsin domain [SM00020] (30-247)
  IPR001254 Serine proteases, trypsin domain [cd00190] (31-250)
  IPR001314 Peptidase S1A, chymotrypsin family [PR00722] (57-72)
  IPR001314 Peptidase S1A, chymotrypsin family [PR00722] (112-126)
  IPR001314 Peptidase S1A, chymotrypsin family [PR00722] (200-212)
  IPR009003 Peptidase S1, PA clan [SSF50494] (21-252)
  IPR018114 Serine proteases, trypsin family, histidine active site [PS00134] (67-72)
  IPR033116 Serine proteases, trypsin family, serine active site [PS00135] (201-212)

Sequence (236 aa):
IINGEEDCSPHSQPWQAALVVMMENELFCSGVLVHPQWVLSAAHCFQNNSYTIGLGLHSSLEADQEPGSQMMVVEEASLSVRHPEEYNRRPLLANDLMLIKLDESVVSEESDTIRSSISIASQCPTAGNSCLVVSGWGLLANGRRMMPTVLQCVNVSSVVSEEVCSSKLYDDPLYYHPSMFCAGGGQDQKKDSCNGDSGGPLLIICNGYLQGLVSFGKAPCGQVGVPGVYTNLCKFTEEWIEKTVQAGRCTKSIPPICFD

B-factor: mean 11.96, std 6.58, range [4.28, 40.02]

CATH classification: 2.40.10.10 (+1 more: 2.40.10.10)

Foldseek 3Di:
DELFAQDDQLPQQQKKFWDDPLHGQEIWGAADQFKTKFFQVPDDQKTFIKGLFFFSDQVVGPPIDTFIFRDKAQDPCAPVPHLASTMMMTGTPDGHDADSRHDHFAADLDWDDFFFKWKAKFQDAYNVRDTDRTITIDIWGWHDPVLVCVQDPPVDDVQKTWTHLAPSLDADAGSHGNTAIGTPRHGQWGQGAFPPPRSHRSTTGMTGGCSVCPVVVVVVVVD/DDWDPDVVTDDDD

Organism: Homo sapiens (NCBI:txid9606)

Radius of gyration: 15.84 Å; Cα contacts (8 Å, |Δi|>4): 724; chains: 2; bounding box: 32×46×43 Å

Nearest PDB structures (foldseek):
  6kbr-assembly1_A  TM=9.989E-01  e=2.628E-46  Homo sapiens
  6o21-assembly2_A  TM=9.944E-01  e=1.168E-45  Homo sapiens
  4kga-assembly2_B  TM=9.979E-01  e=1.033E-44  Homo sapiens
  4kga-assembly1_A  TM=9.999E-01  e=3.866E-44  Homo sapiens
  2bdh-assembly2_B  TM=9.972E-01  e=4.557E-43  Homo sapiens

Solvent-accessible surface area: 9891 Å² total; per-residue (Å²): 0,17,65,17,133,95,3,75,85,57,45,22,19,39,5,0,0,0,18,79,163,98,126,17,14,0,0,0,0,0,5,56,54,45,19,0,0,0,0,1,13,1,69,58,130,52,5,42,0,0,0,3,10,22,15,52,110,30,122,116,23,118,52,16,102,73,11,92,2,75,90,19,51,121,20,100,89,43,34,193,71,84,5,0,12,5,0,0,0,0,73,1,78,99,62,22,95,72,51,139,25,3,36,40,11,74,28,5,90,147,61,30,84,64,55,32,69,0,41,0,0,0,1,0,47,42,66,105,54,171,86,18,103,28,6,12,19,9,63,6,51,6,33,42,107,67,67,1,33,129,38,2,99,116,50,44,46,74,5,6,12,0,0,11,14,29,94,79,82,71,7,0,8,35,0,0,0,0,0,0,0,18,2,114,56,112,0,7,0,0,0,3,1,6,50,65,93,29,5,56,91,43,28,4,1,0,1,2,9,0,15,112,12,31,141,35,0,55,117,18,35,151,125,34,42,16,2,4,6,64,102,48,72,82,66,110

GO terms:
  GO:0097186 amelogenesis (P, IMP)
  GO:0005576 extracellular region (C, TAS)
  GO:0008236 serine-type peptidase activity (F, TAS)
  GO:0005515 protein binding (F, IPI)

Secondary structure (DSSP, 8-state):
-BT-EEPPTTSSTTEEEEEETTEEEEEEEEEETTEEEE-GGG--SSEEEEES-SBS-GGGSTT-EEEEE-EEEE-TTTTSSTT-S--EEEE-SS-----SS----PBPSSPPPTT-EEEEEESS--TTSS--SB-EEEEEEBPPHHHHHHHHTTT--TTEEEE---TT--B--TT-TT-EEEETTEEEEEEEEEESSTT-TT--EEEEEGGGSHHHHHHHHH-/-EEESSSS--B--